Protein AF-A0A7C5U2A9-F1 (afdb_monomer)

Organism: NCBI:txid2424

Mean predicted aligned error: 6.02 Å

pLDDT: mean 91.6, std 6.7, range [56.06, 98.44]

Structure (mmCIF, N/CA/C/O backbone):
data_AF-A0A7C5U2A9-F1
#
_entry.id   AF-A0A7C5U2A9-F1
#
loop_
_atom_site.group_PDB
_atom_site.id
_atom_site.type_symbol
_atom_site.label_atom_id
_atom_site.label_alt_id
_atom_site.label_comp_id
_atom_site.label_asym_id
_atom_site.label_entity_id
_atom_site.label_seq_id
_atom_site.pdbx_PDB_ins_code
_atom_site.Cartn_x
_atom_site.Cartn_y
_atom_site.Cartn_z
_atom_site.occupancy
_atom_site.B_iso_or_equiv
_atom_site.auth_seq_id
_atom_site.auth_comp_id
_atom_site.auth_asym_id
_atom_site.auth_atom_id
_atom_site.pdbx_PDB_model_num
ATOM 1 N N . MET A 1 1 ? 45.338 -10.479 -41.109 1.00 56.06 1 MET A N 1
ATOM 2 C CA . MET A 1 1 ? 44.004 -11.127 -41.225 1.00 56.06 1 MET A CA 1
ATOM 3 C C . MET A 1 1 ? 43.376 -11.530 -39.887 1.00 56.06 1 MET A C 1
ATOM 5 O O . MET A 1 1 ? 42.226 -11.166 -39.678 1.00 56.06 1 MET A O 1
ATOM 9 N N . LYS A 1 2 ? 44.069 -12.235 -38.972 1.00 58.16 2 LYS A N 1
ATOM 10 C CA . LYS A 1 2 ? 43.491 -12.637 -37.663 1.00 58.16 2 LYS A CA 1
ATOM 11 C C . LYS A 1 2 ? 43.066 -11.448 -36.777 1.00 58.16 2 LYS A C 1
ATOM 13 O O . LYS A 1 2 ? 41.989 -11.489 -36.198 1.00 58.16 2 LYS A O 1
ATOM 18 N N . SER A 1 3 ? 43.850 -10.366 -36.749 1.00 71.69 3 SER A N 1
ATOM 19 C CA . SER A 1 3 ? 43.531 -9.144 -35.986 1.00 71.69 3 SER A CA 1
ATOM 20 C C . SER A 1 3 ? 42.322 -8.374 -36.527 1.00 71.69 3 SER A C 1
ATOM 22 O O . SER A 1 3 ? 41.577 -7.790 -35.749 1.00 71.69 3 SER A O 1
ATOM 24 N N . LEU A 1 4 ? 42.100 -8.396 -37.846 1.00 73.44 4 LEU A N 1
ATOM 25 C CA . LEU A 1 4 ? 40.962 -7.724 -38.477 1.00 73.44 4 LEU A CA 1
ATOM 26 C C . LEU A 1 4 ? 39.655 -8.471 -38.178 1.00 73.44 4 LEU A C 1
ATOM 28 O O . LEU A 1 4 ? 38.697 -7.854 -37.735 1.00 73.44 4 LEU A O 1
ATOM 32 N N . LYS A 1 5 ? 39.655 -9.808 -38.321 1.00 76.88 5 LYS A N 1
ATOM 33 C CA . LYS A 1 5 ? 38.504 -10.661 -37.975 1.00 76.88 5 LYS A CA 1
ATOM 34 C C . LYS A 1 5 ? 38.119 -10.534 -36.499 1.00 76.88 5 LYS A C 1
ATOM 36 O O . LYS A 1 5 ? 36.940 -10.422 -36.191 1.00 76.88 5 LYS A O 1
ATOM 41 N N . LEU A 1 6 ? 39.108 -10.496 -35.600 1.00 81.12 6 LEU A N 1
ATOM 42 C CA . LEU A 1 6 ? 38.869 -10.301 -34.169 1.00 81.12 6 LEU A CA 1
ATOM 43 C C . LEU A 1 6 ? 38.250 -8.926 -33.878 1.00 81.12 6 LEU A C 1
ATOM 45 O O . LEU A 1 6 ? 37.281 -8.846 -33.133 1.00 81.12 6 LEU A O 1
ATOM 49 N N . ARG A 1 7 ? 38.752 -7.854 -34.507 1.00 82.75 7 ARG A N 1
ATOM 50 C CA . ARG A 1 7 ? 38.175 -6.504 -34.377 1.00 82.75 7 ARG A CA 1
ATOM 51 C C . ARG A 1 7 ? 36.734 -6.449 -34.880 1.00 82.75 7 ARG A C 1
ATOM 53 O O . ARG A 1 7 ? 35.888 -5.897 -34.190 1.00 82.75 7 ARG A O 1
ATOM 60 N N . THR A 1 8 ? 36.435 -7.059 -36.028 1.00 83.25 8 THR A N 1
ATOM 61 C CA . THR A 1 8 ? 35.063 -7.122 -36.555 1.00 83.25 8 THR A CA 1
ATOM 62 C C . THR A 1 8 ? 34.126 -7.860 -35.601 1.00 83.25 8 THR A C 1
ATOM 64 O O . THR A 1 8 ? 33.057 -7.341 -35.311 1.00 83.25 8 THR A O 1
ATOM 67 N N . ILE A 1 9 ? 34.539 -9.008 -35.047 1.00 86.62 9 ILE A N 1
ATOM 68 C CA . ILE A 1 9 ? 33.742 -9.750 -34.054 1.00 86.62 9 ILE A CA 1
ATOM 69 C C . ILE A 1 9 ? 33.471 -8.887 -32.816 1.00 86.62 9 ILE A C 1
ATOM 71 O O . ILE A 1 9 ? 32.332 -8.818 -32.366 1.00 86.62 9 ILE A O 1
ATOM 75 N N . VAL A 1 10 ? 34.489 -8.192 -32.295 1.00 86.50 10 VAL A N 1
ATOM 76 C CA . VAL A 1 10 ? 34.338 -7.297 -31.136 1.00 86.50 10 VAL A CA 1
ATOM 77 C C . VAL A 1 10 ? 33.362 -6.157 -31.435 1.00 86.50 10 VAL A C 1
ATOM 79 O O . VAL A 1 10 ? 32.498 -5.875 -30.609 1.00 86.50 10 VAL A O 1
ATOM 82 N N . TYR A 1 11 ? 33.440 -5.534 -32.615 1.00 88.44 11 TYR A N 1
ATOM 83 C CA . TYR A 1 11 ? 32.502 -4.476 -33.001 1.00 88.44 11 TYR A CA 1
ATOM 84 C C . TYR A 1 11 ? 31.075 -4.993 -33.166 1.00 88.44 11 TYR A C 1
ATOM 86 O O . TYR A 1 11 ? 30.147 -4.366 -32.666 1.00 88.44 11 TYR A O 1
ATOM 94 N N . THR A 1 12 ? 30.883 -6.147 -33.808 1.00 87.44 12 THR A N 1
ATOM 95 C CA . THR A 1 12 ? 29.558 -6.764 -33.925 1.00 87.44 12 THR A CA 1
ATOM 96 C C . THR A 1 12 ? 28.983 -7.087 -32.547 1.00 87.44 12 THR A C 1
ATOM 98 O O . THR A 1 12 ? 27.824 -6.775 -32.292 1.00 87.44 12 THR A O 1
ATOM 101 N N . LEU A 1 13 ? 29.789 -7.632 -31.630 1.00 89.12 13 LEU A N 1
ATOM 102 C CA . LEU A 1 13 ? 29.353 -7.930 -30.265 1.00 89.12 13 LEU A CA 1
ATOM 103 C C . LEU A 1 13 ? 28.961 -6.655 -29.503 1.00 89.12 13 LEU A C 1
ATOM 105 O O . LEU A 1 13 ? 27.918 -6.619 -28.856 1.00 89.12 13 LEU A O 1
ATOM 109 N N . ALA A 1 14 ? 29.765 -5.594 -29.621 1.00 87.12 14 ALA A N 1
ATOM 110 C CA . ALA A 1 14 ? 29.479 -4.304 -29.002 1.00 87.12 14 ALA A CA 1
ATOM 111 C C . ALA A 1 14 ? 28.171 -3.696 -29.534 1.00 87.12 14 ALA A C 1
ATOM 113 O O . ALA A 1 14 ? 27.355 -3.221 -28.749 1.00 87.12 14 ALA A O 1
ATOM 114 N N . ILE A 1 15 ? 27.931 -3.769 -30.847 1.00 89.94 15 ILE A N 1
ATOM 115 C CA . ILE A 1 15 ? 26.681 -3.302 -31.461 1.00 89.94 15 ILE A CA 1
ATOM 116 C C . ILE A 1 15 ? 25.489 -4.112 -30.942 1.00 89.94 15 ILE A C 1
ATOM 118 O O . ILE A 1 15 ? 24.487 -3.521 -30.551 1.00 89.94 15 ILE A O 1
ATOM 122 N N . VAL A 1 16 ? 25.595 -5.443 -30.878 1.00 90.50 16 VAL A N 1
ATOM 123 C CA . VAL A 1 16 ? 24.521 -6.305 -30.354 1.00 90.50 16 VAL A CA 1
ATOM 124 C C . VAL A 1 16 ? 24.200 -5.965 -28.899 1.00 90.50 16 VAL A C 1
ATOM 126 O O . VAL A 1 16 ? 23.025 -5.858 -28.547 1.00 90.50 16 VAL A O 1
ATOM 129 N N . VAL A 1 17 ? 25.215 -5.736 -28.062 1.00 89.62 17 VAL A N 1
ATOM 130 C CA . VAL A 1 17 ? 25.023 -5.331 -26.660 1.00 89.62 17 VAL A CA 1
ATOM 131 C C . VAL A 1 17 ? 24.307 -3.983 -26.583 1.00 89.62 17 VAL A C 1
ATOM 133 O O . VAL A 1 17 ? 23.318 -3.865 -25.867 1.00 89.62 17 VAL A O 1
ATOM 136 N N . VAL A 1 18 ? 24.744 -2.982 -27.354 1.00 90.31 18 VAL A N 1
ATOM 137 C CA . VAL A 1 18 ? 24.119 -1.649 -27.362 1.00 90.31 18 VAL A CA 1
ATOM 138 C C . VAL A 1 18 ? 22.666 -1.713 -27.838 1.00 90.31 18 VAL A C 1
ATOM 140 O O . VAL A 1 18 ? 21.789 -1.171 -27.171 1.00 90.31 18 VAL A O 1
ATOM 143 N N . VAL A 1 19 ? 22.386 -2.415 -28.941 1.00 88.06 19 VAL A N 1
ATOM 144 C CA . VAL A 1 19 ? 21.017 -2.587 -29.457 1.00 88.06 19 VAL A CA 1
ATOM 145 C C . VAL A 1 19 ? 20.134 -3.301 -28.432 1.00 88.06 19 VAL A C 1
ATOM 147 O O . VAL A 1 19 ? 18.998 -2.887 -28.216 1.00 88.06 19 VAL A O 1
ATOM 150 N N . SER A 1 20 ? 20.663 -4.318 -27.747 1.00 86.12 20 SER A N 1
ATOM 151 C CA . SER A 1 20 ? 19.931 -5.041 -26.700 1.00 86.12 20 SER A CA 1
ATOM 152 C C . SER A 1 20 ? 19.607 -4.142 -25.504 1.00 86.12 20 SER A C 1
ATOM 154 O O . SER A 1 20 ? 18.475 -4.144 -25.029 1.00 86.12 20 SER A O 1
ATOM 156 N N . LEU A 1 21 ? 20.561 -3.326 -25.043 1.00 86.38 21 LEU A N 1
ATOM 157 C CA . LEU A 1 21 ? 20.344 -2.380 -23.942 1.00 86.38 21 LEU A CA 1
ATOM 158 C C . LEU A 1 21 ? 19.300 -1.316 -24.297 1.00 86.38 21 LEU A C 1
ATOM 160 O O . LEU A 1 21 ? 18.440 -1.004 -23.475 1.00 86.38 21 LEU A O 1
ATOM 164 N N . ILE A 1 22 ? 19.346 -0.794 -25.525 1.00 86.88 22 ILE A N 1
ATOM 165 C CA . ILE A 1 22 ? 18.347 0.151 -26.035 1.00 86.88 22 ILE A CA 1
ATOM 166 C C . ILE A 1 22 ? 16.966 -0.516 -26.089 1.00 86.88 22 ILE A C 1
ATOM 168 O O . ILE A 1 22 ? 15.989 0.061 -25.618 1.00 86.88 22 ILE A O 1
ATOM 172 N N . GLY A 1 23 ? 16.883 -1.746 -26.603 1.00 81.62 23 GLY A N 1
ATOM 173 C CA . GLY A 1 23 ? 15.636 -2.512 -26.654 1.00 81.62 23 GLY A CA 1
ATOM 174 C C . GLY A 1 23 ? 15.027 -2.748 -25.269 1.00 81.62 23 GLY A C 1
ATOM 175 O O . GLY A 1 23 ? 13.845 -2.482 -25.068 1.00 81.62 23 GLY A O 1
ATOM 176 N N . ILE A 1 24 ? 15.841 -3.167 -24.294 1.00 83.38 24 ILE A N 1
ATOM 177 C CA . ILE A 1 24 ? 15.417 -3.343 -22.894 1.00 83.38 24 ILE A CA 1
ATOM 178 C C . ILE A 1 24 ? 14.920 -2.016 -22.307 1.00 83.38 24 ILE A C 1
ATOM 180 O O . ILE A 1 24 ? 13.904 -1.988 -21.614 1.00 83.38 24 ILE A O 1
ATOM 184 N N . PHE A 1 25 ? 15.611 -0.910 -22.590 1.00 81.75 25 PHE A N 1
ATOM 185 C CA . PHE A 1 25 ? 15.205 0.412 -22.121 1.00 81.75 25 PHE A CA 1
ATOM 186 C C . PHE A 1 25 ? 13.827 0.817 -22.661 1.00 81.75 25 PHE A C 1
ATOM 188 O O . PHE A 1 25 ? 12.962 1.204 -21.875 1.00 81.75 25 PHE A O 1
ATOM 195 N N . PHE A 1 26 ? 13.597 0.686 -23.972 1.00 79.38 26 PHE A N 1
ATOM 196 C CA . PHE A 1 26 ? 12.298 0.999 -24.575 1.00 79.38 26 PHE A CA 1
ATOM 197 C C . PHE A 1 26 ? 11.186 0.095 -24.048 1.00 79.38 26 PHE A C 1
ATOM 199 O O . PHE A 1 26 ? 10.129 0.599 -23.682 1.00 79.38 26 PHE A O 1
ATOM 206 N N . PHE A 1 27 ? 11.440 -1.211 -23.930 1.00 79.12 27 PHE A N 1
ATOM 207 C CA . PHE A 1 27 ? 10.470 -2.150 -23.372 1.00 79.12 27 PHE A CA 1
ATOM 208 C C . PHE A 1 27 ? 10.065 -1.772 -21.943 1.00 79.12 27 PHE A C 1
ATOM 210 O O . PHE A 1 27 ? 8.880 -1.709 -21.634 1.00 79.12 27 PHE A O 1
ATOM 217 N N . ASN A 1 28 ? 11.034 -1.445 -21.084 1.00 77.25 28 ASN A N 1
ATOM 218 C CA . ASN A 1 28 ? 10.748 -1.011 -19.719 1.00 77.25 28 ASN A CA 1
ATOM 219 C C . ASN A 1 28 ? 9.944 0.296 -19.680 1.00 77.25 28 ASN A C 1
ATOM 221 O O . ASN A 1 28 ? 9.119 0.475 -18.786 1.00 77.25 28 ASN A O 1
ATOM 225 N N . ASN A 1 29 ? 10.181 1.219 -20.614 1.00 77.56 29 ASN A N 1
ATOM 226 C CA . ASN A 1 29 ? 9.446 2.480 -20.670 1.00 77.56 29 ASN A CA 1
ATOM 227 C C . ASN A 1 29 ? 7.989 2.277 -21.118 1.00 77.56 29 ASN A C 1
ATOM 229 O O . ASN A 1 29 ? 7.081 2.785 -20.468 1.00 77.56 29 ASN A O 1
ATOM 233 N N . GLU A 1 30 ? 7.769 1.482 -22.169 1.00 81.94 30 GLU A N 1
ATOM 234 C CA . GLU A 1 30 ? 6.428 1.090 -22.629 1.00 81.94 30 GLU A CA 1
ATOM 235 C C . GLU A 1 30 ? 5.664 0.325 -21.542 1.00 81.94 30 GLU A C 1
ATOM 237 O O . GLU A 1 30 ? 4.496 0.605 -21.278 1.00 81.94 30 GLU A O 1
ATOM 242 N N . LEU A 1 31 ? 6.341 -0.593 -20.844 1.00 81.12 31 LEU A N 1
ATOM 243 C CA . LEU A 1 31 ? 5.746 -1.350 -19.748 1.00 81.12 31 LEU A CA 1
ATOM 244 C C . LEU A 1 31 ? 5.343 -0.435 -18.584 1.00 81.12 31 LEU A C 1
ATOM 246 O O . LEU A 1 31 ? 4.228 -0.556 -18.087 1.00 81.12 31 LEU A O 1
ATOM 250 N N . ASN A 1 32 ? 6.189 0.525 -18.189 1.00 80.69 32 ASN A N 1
ATOM 251 C CA . ASN A 1 32 ? 5.798 1.525 -17.190 1.00 80.69 32 ASN A CA 1
ATOM 252 C C . ASN A 1 32 ? 4.570 2.321 -17.651 1.00 80.69 32 ASN A C 1
ATOM 254 O O . ASN A 1 32 ? 3.621 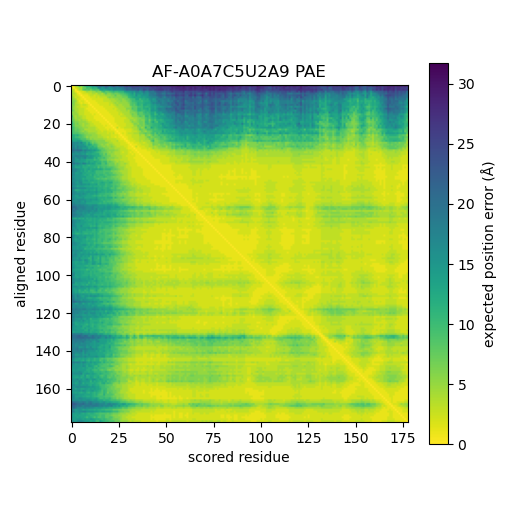2.440 -16.885 1.00 80.69 32 ASN A O 1
ATOM 258 N N . GLY A 1 33 ? 4.550 2.802 -18.898 1.00 82.62 33 GLY A N 1
ATOM 259 C CA . GLY A 1 33 ? 3.409 3.542 -19.444 1.00 82.62 33 GLY A CA 1
ATOM 260 C C . GLY A 1 33 ? 2.106 2.735 -19.431 1.00 82.62 33 GLY A C 1
ATOM 261 O O . GLY A 1 33 ? 1.065 3.249 -19.024 1.00 82.62 33 GLY A O 1
ATOM 262 N N . ALA A 1 34 ? 2.157 1.453 -19.799 1.00 84.94 34 ALA A N 1
ATOM 263 C CA . ALA A 1 34 ? 0.997 0.565 -19.744 1.00 84.94 34 ALA A CA 1
ATOM 264 C C . ALA A 1 34 ? 0.485 0.366 -18.306 1.00 84.94 34 ALA A C 1
ATOM 266 O O . ALA A 1 34 ? -0.720 0.456 -18.060 1.00 84.94 34 ALA A O 1
ATOM 267 N N . PHE A 1 35 ? 1.389 0.151 -17.345 1.00 87.00 35 PHE A N 1
ATOM 268 C CA . PHE A 1 35 ? 1.026 0.029 -15.930 1.00 87.00 35 PHE A CA 1
ATOM 269 C C . PHE A 1 35 ? 0.462 1.333 -15.355 1.00 87.00 35 PHE A C 1
ATOM 271 O O . PHE A 1 35 ? -0.481 1.276 -14.573 1.00 87.00 35 PHE A O 1
ATOM 278 N N . GLU A 1 36 ? 0.968 2.502 -15.762 1.00 89.19 36 GLU A N 1
ATOM 279 C CA . GLU A 1 36 ? 0.422 3.793 -15.322 1.00 89.19 36 GLU A CA 1
ATOM 280 C C . GLU A 1 36 ? -1.043 3.969 -15.743 1.00 89.19 36 GLU A C 1
ATOM 282 O O . GLU A 1 36 ? -1.851 4.473 -14.961 1.00 89.19 36 GLU A O 1
ATOM 287 N N . VAL A 1 37 ? -1.420 3.518 -16.945 1.00 89.19 37 VAL A N 1
ATOM 288 C CA . VAL A 1 37 ? -2.821 3.547 -17.401 1.00 89.19 37 VAL A CA 1
ATOM 289 C C . VAL A 1 37 ? -3.697 2.649 -16.527 1.00 89.19 37 VAL A C 1
ATOM 291 O O . VAL A 1 37 ? -4.763 3.079 -16.086 1.00 89.19 37 VAL A O 1
ATOM 294 N N . VAL A 1 38 ? -3.242 1.427 -16.232 1.00 89.00 38 VAL A N 1
ATOM 295 C CA . VAL A 1 38 ? -3.965 0.499 -15.345 1.00 89.00 38 VAL A CA 1
ATOM 296 C C . VAL A 1 38 ? -4.095 1.092 -13.942 1.00 89.00 38 VAL A C 1
ATOM 298 O O . VAL A 1 38 ? -5.191 1.132 -13.390 1.00 89.00 38 VAL A O 1
ATOM 301 N N . ALA A 1 39 ? -3.014 1.642 -13.389 1.00 91.12 39 ALA A N 1
ATOM 302 C CA . ALA A 1 39 ? -3.024 2.294 -12.086 1.00 91.12 39 ALA A CA 1
ATOM 303 C C . ALA A 1 39 ? -4.022 3.456 -12.034 1.00 91.12 39 ALA A C 1
ATOM 305 O O . ALA A 1 39 ? -4.810 3.547 -11.094 1.00 91.12 39 ALA A O 1
ATOM 306 N N . GLN A 1 40 ? -4.057 4.310 -13.060 1.00 92.38 40 GLN A N 1
ATOM 307 C CA . GLN A 1 40 ? -5.037 5.395 -13.157 1.00 92.38 40 GLN A CA 1
ATOM 308 C C . GLN A 1 40 ? -6.482 4.881 -13.200 1.00 92.38 40 GLN A C 1
ATOM 310 O O . GLN A 1 40 ? -7.357 5.488 -12.581 1.00 92.38 40 GLN A O 1
ATOM 315 N N . GLN A 1 41 ? -6.738 3.764 -13.883 1.00 92.25 41 GLN A N 1
ATOM 316 C CA . GLN A 1 41 ? -8.060 3.128 -13.926 1.00 92.25 41 GLN A CA 1
ATOM 317 C C . GLN A 1 41 ? -8.449 2.464 -12.598 1.00 92.25 41 GLN A C 1
ATOM 319 O O . GLN A 1 41 ? -9.636 2.406 -12.278 1.00 92.25 41 GLN A O 1
ATOM 324 N N . SER A 1 42 ? -7.476 2.022 -11.799 1.00 93.69 42 SER A N 1
ATOM 325 C CA . SER A 1 42 ? -7.703 1.448 -10.467 1.00 93.69 42 SER A CA 1
ATOM 326 C C . SER A 1 42 ? -7.961 2.503 -9.386 1.00 93.69 42 SER A C 1
ATOM 328 O O . SER A 1 42 ? -8.576 2.201 -8.365 1.00 93.69 42 SER A O 1
ATOM 330 N N . VAL A 1 43 ? -7.547 3.759 -9.590 1.00 96.12 43 VAL A N 1
ATOM 331 C CA . VAL A 1 43 ? -7.715 4.837 -8.595 1.00 96.12 43 VAL A CA 1
ATOM 332 C C . VAL A 1 43 ? -9.168 5.020 -8.131 1.00 96.12 43 VAL A C 1
ATOM 334 O O . VAL A 1 43 ? -9.366 5.118 -6.921 1.00 96.12 43 VAL A O 1
ATOM 337 N N . PRO A 1 44 ? -10.199 5.068 -9.002 1.00 96.44 44 PRO A N 1
ATOM 338 C CA . PRO A 1 44 ? -11.592 5.146 -8.560 1.00 96.44 44 PRO A CA 1
ATOM 339 C C . PRO A 1 44 ? -12.017 3.974 -7.668 1.00 96.44 44 PRO A C 1
ATOM 341 O O . PRO A 1 44 ? -12.728 4.196 -6.694 1.00 96.44 44 PRO A O 1
ATOM 344 N N . ILE A 1 45 ? -11.543 2.757 -7.957 1.00 96.81 45 ILE A N 1
ATOM 345 C CA . ILE A 1 45 ? -11.831 1.554 -7.160 1.00 96.81 45 ILE A CA 1
ATOM 346 C C . ILE A 1 45 ? -11.207 1.694 -5.770 1.00 96.81 45 ILE A C 1
ATOM 348 O O . ILE A 1 45 ? -11.869 1.501 -4.756 1.00 96.81 45 ILE A O 1
ATOM 352 N N . ILE A 1 46 ? -9.940 2.099 -5.708 1.00 97.69 46 ILE A N 1
ATOM 353 C CA . ILE A 1 46 ? -9.216 2.255 -4.441 1.00 97.69 46 ILE A CA 1
ATOM 354 C C . ILE A 1 46 ? -9.797 3.416 -3.628 1.00 97.69 46 ILE A C 1
ATOM 356 O O . ILE A 1 46 ? -9.943 3.306 -2.415 1.00 97.69 46 ILE A O 1
ATOM 360 N N . LYS A 1 47 ? -10.203 4.511 -4.281 1.00 97.19 47 LYS A N 1
ATOM 361 C CA . LYS A 1 47 ? -10.932 5.610 -3.630 1.00 97.19 47 LYS A CA 1
ATOM 362 C C . LYS A 1 47 ? -12.272 5.152 -3.063 1.00 97.19 47 LYS A C 1
ATOM 364 O O . LYS A 1 47 ? -12.610 5.556 -1.956 1.00 97.19 47 LYS A O 1
ATOM 369 N N . ASP A 1 48 ? -13.019 4.316 -3.780 1.00 97.31 48 ASP A N 1
ATOM 370 C CA . ASP A 1 48 ? -14.264 3.738 -3.269 1.00 97.31 48 ASP A CA 1
ATOM 371 C C . ASP A 1 48 ? -14.012 2.873 -2.026 1.00 97.31 48 ASP A C 1
ATOM 373 O O . ASP A 1 48 ? -14.668 3.061 -1.003 1.00 97.31 48 ASP A O 1
ATOM 377 N N . ILE A 1 49 ? -12.997 2.003 -2.055 1.00 98.06 49 ILE A N 1
ATOM 378 C CA . ILE A 1 49 ? -12.605 1.215 -0.877 1.00 98.06 49 ILE A CA 1
ATOM 379 C C . ILE A 1 49 ? -12.238 2.144 0.286 1.00 98.06 49 ILE A C 1
ATOM 381 O O . ILE A 1 49 ? -12.766 1.974 1.381 1.00 98.06 49 ILE A O 1
ATOM 385 N N . ALA A 1 50 ? -11.395 3.153 0.046 1.00 97.62 50 ALA A N 1
ATOM 386 C CA . ALA A 1 50 ? -10.969 4.119 1.057 1.00 97.62 50 ALA A CA 1
ATOM 387 C C . ALA A 1 50 ? -12.145 4.893 1.677 1.00 97.62 50 ALA A C 1
ATOM 389 O O . ALA A 1 50 ? -12.153 5.147 2.880 1.00 97.62 50 ALA A O 1
ATOM 390 N N . ASN A 1 51 ? -13.148 5.249 0.872 1.00 96.44 51 ASN A N 1
ATOM 391 C CA . ASN A 1 51 ? -14.338 5.966 1.326 1.00 96.44 51 ASN A CA 1
ATOM 392 C C . ASN A 1 51 ? -15.295 5.092 2.144 1.00 96.44 51 ASN A C 1
ATOM 394 O O . ASN A 1 51 ? -16.001 5.620 3.000 1.00 96.44 51 ASN A O 1
ATOM 398 N N . ASN A 1 52 ? -15.310 3.783 1.887 1.00 96.88 52 ASN A N 1
ATOM 399 C CA . ASN A 1 52 ? -16.148 2.811 2.590 1.00 96.88 52 ASN A CA 1
ATOM 400 C C . ASN A 1 52 ? -15.507 2.267 3.879 1.00 96.88 52 ASN A C 1
ATOM 402 O O . ASN A 1 52 ? -16.128 1.466 4.577 1.00 96.88 52 ASN A O 1
ATOM 406 N N . ILE A 1 53 ? -14.283 2.684 4.212 1.00 97.56 53 ILE A N 1
ATOM 407 C CA . ILE A 1 53 ? -13.668 2.371 5.504 1.00 97.56 53 ILE A CA 1
ATOM 408 C C . ILE A 1 53 ? -14.365 3.173 6.607 1.00 97.56 53 ILE A C 1
ATOM 410 O O . ILE A 1 53 ? -14.511 4.393 6.511 1.00 97.56 53 ILE A O 1
ATOM 414 N N . ASP A 1 54 ? -14.734 2.489 7.691 1.00 96.50 54 ASP A N 1
ATOM 415 C CA . ASP A 1 54 ? -15.211 3.127 8.916 1.00 96.50 54 ASP A CA 1
ATOM 416 C C . ASP A 1 54 ? -14.083 3.962 9.546 1.00 96.50 54 ASP A C 1
ATOM 418 O O . ASP A 1 54 ? -13.108 3.442 10.099 1.00 96.50 54 ASP A O 1
ATOM 422 N N . LYS A 1 55 ? -14.207 5.285 9.415 1.00 95.69 55 LYS A N 1
ATOM 423 C CA . LYS A 1 55 ? -13.184 6.257 9.821 1.00 95.69 55 LYS A CA 1
ATOM 424 C C . LYS A 1 55 ? -13.060 6.369 11.334 1.00 95.69 55 LYS A C 1
ATOM 426 O O . LYS A 1 55 ? -11.965 6.651 11.817 1.00 95.69 55 LYS A O 1
ATOM 431 N N . GLU A 1 56 ? -14.146 6.142 12.070 1.00 95.75 56 GLU A N 1
ATOM 432 C CA . GLU A 1 56 ? -14.134 6.173 13.531 1.00 95.75 56 GLU A CA 1
ATOM 433 C C . GLU A 1 56 ? -13.347 4.974 14.060 1.00 95.75 56 GLU A C 1
ATOM 435 O O . GLU A 1 56 ? -12.366 5.158 14.786 1.00 95.75 56 GLU A O 1
ATOM 440 N N . LYS A 1 57 ? -13.679 3.763 13.591 1.00 95.44 57 LYS A N 1
ATOM 441 C CA . LYS A 1 57 ? -12.931 2.539 13.927 1.00 95.44 57 LYS A CA 1
ATOM 442 C C . LYS A 1 57 ? -11.470 2.644 13.518 1.00 95.44 57 LYS A C 1
ATOM 444 O O . LYS A 1 57 ? -10.575 2.346 14.308 1.00 95.44 57 LYS A O 1
ATOM 449 N N . LEU A 1 58 ? -11.201 3.117 12.300 1.00 97.38 58 LEU A N 1
ATOM 450 C CA . LEU A 1 58 ? -9.830 3.313 11.842 1.00 97.38 58 LEU A CA 1
ATOM 451 C C . LEU A 1 58 ? -9.080 4.295 12.753 1.00 97.38 58 LEU A C 1
ATOM 453 O O . LEU A 1 58 ? -7.965 4.003 13.175 1.00 97.38 58 LEU A O 1
ATOM 457 N N . SER A 1 59 ? -9.680 5.435 13.098 1.00 96.50 59 SER A N 1
ATOM 458 C CA . SER A 1 59 ? -9.076 6.414 14.008 1.00 96.50 59 SER A CA 1
ATOM 459 C C . SER A 1 59 ? -8.771 5.806 15.384 1.00 96.50 59 SER A C 1
ATOM 461 O O . SER A 1 59 ? -7.670 5.996 15.909 1.00 96.50 59 SER A O 1
ATOM 463 N N . ASN A 1 60 ? -9.689 5.014 15.946 1.00 95.69 60 ASN A N 1
ATOM 464 C CA . ASN A 1 60 ? -9.483 4.310 17.215 1.00 95.69 60 ASN A CA 1
ATOM 465 C C . ASN A 1 60 ? -8.283 3.357 17.142 1.00 95.69 60 ASN A C 1
ATOM 467 O O . ASN A 1 60 ? -7.395 3.404 17.999 1.00 95.69 60 ASN A O 1
ATOM 471 N N . LEU A 1 61 ? -8.194 2.555 16.078 1.00 96.50 61 LEU A N 1
ATOM 472 C CA . LEU A 1 61 ? -7.069 1.649 15.852 1.00 96.50 61 LEU A CA 1
ATOM 473 C C . LEU A 1 61 ? -5.742 2.389 15.677 1.00 96.50 61 LEU A C 1
ATOM 475 O O . LEU A 1 61 ? -4.734 1.978 16.252 1.00 96.50 61 LEU A O 1
ATOM 479 N N . LEU A 1 62 ? -5.717 3.485 14.914 1.00 95.06 62 LEU A N 1
ATOM 480 C CA . LEU A 1 62 ? -4.507 4.286 14.690 1.00 95.06 62 LEU A CA 1
ATOM 481 C C . LEU A 1 62 ? -3.978 4.911 15.989 1.00 95.06 62 LEU A C 1
ATOM 483 O O . LEU A 1 62 ? -2.766 5.098 16.127 1.00 95.06 62 LEU A O 1
ATOM 487 N N . ASN A 1 63 ? -4.861 5.210 16.942 1.00 94.06 63 ASN A N 1
ATOM 488 C CA . ASN A 1 63 ? -4.511 5.780 18.244 1.00 94.06 63 ASN A CA 1
ATOM 489 C C . ASN A 1 63 ? -4.251 4.720 19.329 1.00 94.06 63 ASN A C 1
ATOM 491 O O . ASN A 1 63 ? -3.739 5.048 20.401 1.00 94.06 63 ASN A O 1
ATOM 495 N N . ASN A 1 64 ? -4.545 3.446 19.062 1.00 93.81 64 ASN A N 1
ATOM 496 C CA . ASN A 1 64 ? -4.301 2.356 19.996 1.00 93.81 64 ASN A CA 1
ATOM 497 C C . ASN A 1 64 ? -2.816 1.952 20.010 1.00 93.81 64 ASN A C 1
ATOM 499 O O . ASN A 1 64 ? -2.337 1.200 19.161 1.00 93.81 64 ASN A O 1
ATOM 503 N N . SER A 1 65 ? -2.086 2.405 21.030 1.00 89.88 65 SER A N 1
ATOM 504 C CA . SER A 1 65 ? -0.660 2.099 21.216 1.00 89.88 65 SER A CA 1
ATOM 505 C C . SER A 1 65 ? -0.353 0.624 21.488 1.00 89.88 65 SER A C 1
ATOM 507 O O . SER A 1 65 ? 0.793 0.210 21.341 1.00 89.88 65 SER A O 1
ATOM 509 N N . ARG A 1 66 ? -1.355 -0.175 21.878 1.00 92.75 66 ARG A N 1
ATOM 510 C CA . ARG A 1 66 ? -1.212 -1.611 22.161 1.00 92.75 66 ARG A CA 1
ATOM 511 C C . ARG A 1 66 ? -1.615 -2.495 20.987 1.00 92.75 66 ARG A C 1
ATOM 513 O O . ARG A 1 66 ? -1.541 -3.714 21.129 1.00 92.75 66 ARG A O 1
ATOM 520 N N . LEU A 1 67 ? -2.016 -1.910 19.853 1.00 93.62 67 LEU A N 1
ATOM 521 C CA . LEU A 1 67 ? -2.559 -2.673 18.731 1.00 93.62 67 LEU A CA 1
ATOM 522 C C . LEU A 1 67 ? -1.594 -3.755 18.239 1.00 93.62 67 LEU A C 1
ATOM 524 O O . LEU A 1 67 ? -2.000 -4.898 18.074 1.00 93.62 67 LEU A O 1
ATOM 528 N N . SER A 1 68 ? -0.307 -3.434 18.097 1.00 92.19 68 SER A N 1
ATOM 529 C CA . SER A 1 68 ? 0.718 -4.405 17.682 1.00 92.19 68 SER A CA 1
ATOM 530 C C . SER A 1 68 ? 0.799 -5.634 18.594 1.00 92.19 68 SER A C 1
ATOM 532 O O . SER A 1 68 ? 1.173 -6.708 18.147 1.00 92.19 68 SER A O 1
ATOM 534 N N . SER A 1 69 ? 0.419 -5.507 19.868 1.00 93.94 69 SER A N 1
ATOM 535 C CA . SER A 1 69 ? 0.452 -6.602 20.845 1.00 93.94 69 SER A CA 1
ATOM 536 C C . SER A 1 69 ? -0.882 -7.338 21.000 1.00 93.94 69 SER A C 1
ATOM 538 O O . SER A 1 69 ? -0.908 -8.404 21.608 1.00 93.94 69 SER A O 1
ATOM 540 N N . ASN A 1 70 ? -1.998 -6.782 20.514 1.00 95.44 70 ASN A N 1
ATOM 541 C CA . ASN A 1 70 ? -3.331 -7.358 20.727 1.00 95.44 70 ASN A CA 1
ATOM 542 C C . ASN A 1 70 ? -4.225 -7.417 19.480 1.00 95.44 70 ASN A C 1
ATOM 544 O O . ASN A 1 70 ? -5.414 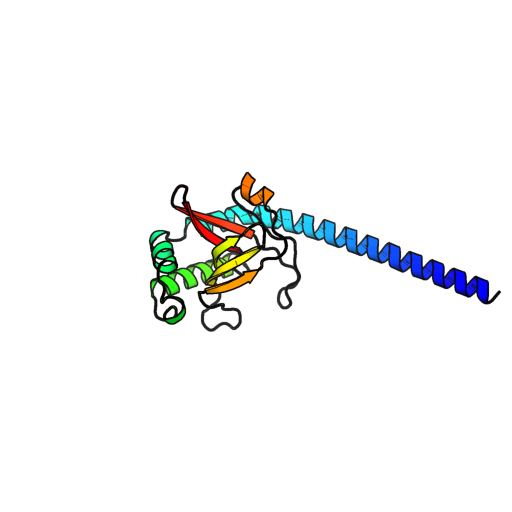-7.703 19.606 1.00 95.44 70 ASN A O 1
ATOM 548 N N . TYR A 1 71 ? -3.683 -7.190 18.283 1.00 95.69 71 TYR A N 1
ATOM 549 C CA . TYR A 1 71 ? -4.462 -7.155 17.042 1.00 95.69 71 TYR A CA 1
ATOM 550 C C . TYR A 1 71 ? -5.272 -8.439 16.797 1.00 95.69 71 TYR A C 1
ATOM 552 O O . TYR A 1 71 ? -6.410 -8.359 16.345 1.00 95.69 71 TYR A O 1
ATOM 560 N N . LYS A 1 72 ? -4.750 -9.614 17.184 1.00 96.25 72 LYS A N 1
ATOM 561 C CA . LYS A 1 72 ? -5.442 -10.911 17.025 1.00 96.25 72 LYS A CA 1
ATOM 562 C C . LYS A 1 72 ? -6.732 -11.041 17.840 1.00 96.25 72 LYS A C 1
ATOM 564 O O . LYS A 1 72 ? -7.583 -11.854 17.499 1.00 96.25 72 LYS A O 1
ATOM 569 N N . SER A 1 73 ? -6.874 -10.279 18.923 1.00 96.00 73 SER A N 1
ATOM 570 C CA . SER A 1 73 ? -8.069 -10.273 19.777 1.00 96.00 73 SER A CA 1
ATOM 571 C C . SER A 1 73 ? -8.852 -8.962 19.702 1.00 96.00 73 SER A C 1
ATOM 573 O O . SER A 1 73 ? -9.866 -8.811 20.383 1.00 96.00 73 SER A O 1
ATOM 575 N N . ASN A 1 74 ? -8.408 -8.011 18.878 1.00 97.31 74 ASN A N 1
ATOM 576 C CA . ASN A 1 74 ? -9.064 -6.725 18.702 1.00 97.31 74 ASN A CA 1
ATOM 577 C C . ASN A 1 74 ? -10.165 -6.832 17.635 1.00 97.31 74 ASN A C 1
ATOM 579 O O . ASN A 1 74 ? -9.876 -6.985 16.451 1.00 97.31 74 ASN A O 1
ATOM 583 N N . SER A 1 75 ? -11.431 -6.715 18.041 1.00 96.38 75 SER A N 1
ATOM 584 C CA . SER A 1 75 ? -12.580 -6.874 17.140 1.00 96.38 75 SER A CA 1
ATOM 585 C C . SER A 1 75 ? -12.611 -5.867 15.987 1.00 96.38 75 SER A C 1
ATOM 587 O O . SER A 1 75 ? -12.943 -6.251 14.870 1.00 96.38 75 SER A O 1
ATOM 589 N N . GLU A 1 76 ? -12.243 -4.605 16.229 1.00 96.75 76 GLU A N 1
ATOM 590 C CA . GLU A 1 76 ? -12.209 -3.568 15.185 1.00 96.75 76 GLU A CA 1
ATOM 591 C C . GLU A 1 76 ? -11.116 -3.864 14.152 1.00 96.75 76 GLU A C 1
ATOM 593 O O . GLU A 1 76 ? -11.325 -3.692 12.951 1.00 96.75 76 GLU A O 1
ATOM 598 N N . PHE A 1 77 ? -9.960 -4.358 14.609 1.00 97.69 77 PHE A N 1
ATOM 599 C CA . PHE A 1 77 ? -8.882 -4.783 13.721 1.00 97.69 77 PHE A CA 1
ATOM 600 C C . PHE A 1 77 ? -9.313 -5.963 12.854 1.00 97.69 77 PHE A C 1
ATOM 602 O O . PHE A 1 77 ? -9.132 -5.920 11.642 1.00 97.69 77 PHE A O 1
ATOM 609 N N . LEU A 1 78 ? -9.898 -6.999 13.462 1.00 97.56 78 LEU A N 1
ATOM 610 C CA . LEU A 1 78 ? -10.362 -8.188 1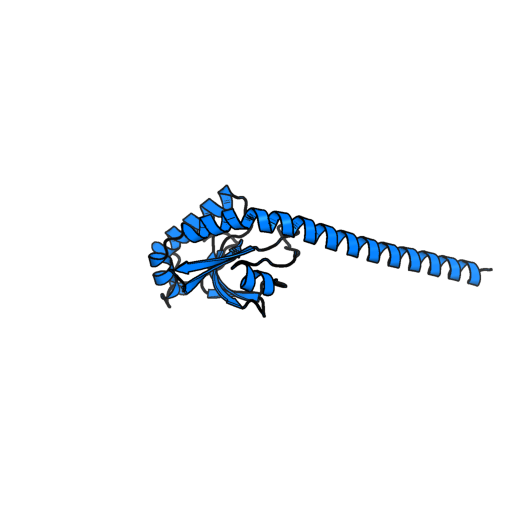2.745 1.00 97.56 78 LEU A CA 1
ATOM 611 C C . LEU A 1 78 ? -11.420 -7.838 11.691 1.00 97.56 78 LEU A C 1
ATOM 613 O O . LEU A 1 78 ? -11.405 -8.391 10.594 1.00 97.56 78 LEU A O 1
ATOM 617 N N . GLU A 1 79 ? -12.319 -6.905 12.002 1.00 97.31 79 GLU A N 1
ATOM 618 C CA . GLU A 1 79 ? -13.335 -6.431 11.063 1.00 97.31 79 GLU A CA 1
ATOM 619 C C . GLU A 1 79 ? -12.712 -5.702 9.864 1.00 97.31 79 GLU A C 1
ATOM 621 O O . GLU A 1 79 ? -13.047 -6.012 8.720 1.00 97.31 79 GLU A O 1
ATOM 626 N N . LEU A 1 80 ? -11.770 -4.782 10.104 1.00 97.75 80 LEU A N 1
ATOM 627 C CA . LEU A 1 80 ? -11.098 -4.051 9.027 1.00 97.75 80 LEU A CA 1
ATOM 628 C C . LEU A 1 80 ? -10.152 -4.937 8.209 1.00 97.75 80 LEU A C 1
ATOM 630 O O . LEU A 1 80 ? -10.153 -4.839 6.985 1.00 97.75 80 LEU A O 1
ATOM 634 N N . ASN A 1 81 ? -9.400 -5.838 8.847 1.00 97.88 81 ASN A N 1
ATOM 635 C CA . ASN A 1 81 ? -8.591 -6.848 8.161 1.00 97.88 81 ASN A CA 1
ATOM 636 C C . ASN A 1 81 ? -9.465 -7.701 7.233 1.00 97.88 81 ASN A C 1
ATOM 638 O O . ASN A 1 81 ? -9.147 -7.843 6.056 1.00 97.88 81 ASN A O 1
ATOM 642 N N . LYS A 1 82 ? -10.607 -8.197 7.727 1.00 97.44 82 LYS A N 1
ATOM 643 C CA . LYS A 1 82 ? -11.546 -8.974 6.914 1.00 97.44 82 LYS A CA 1
ATOM 644 C C . LYS A 1 82 ? -12.113 -8.157 5.755 1.00 97.44 82 LYS A C 1
ATOM 646 O O . LYS A 1 82 ? -12.144 -8.650 4.632 1.00 97.44 82 LYS A O 1
ATOM 651 N N . PHE A 1 83 ? -12.526 -6.915 6.006 1.00 97.94 83 PHE A N 1
ATOM 652 C CA . PHE A 1 83 ? -13.003 -6.019 4.954 1.00 97.94 83 PHE A CA 1
ATOM 653 C C . PHE A 1 83 ? -11.959 -5.854 3.842 1.00 97.94 83 PHE A C 1
ATOM 655 O O . PHE A 1 83 ? -12.289 -6.021 2.668 1.00 97.94 83 PHE A O 1
ATOM 662 N N . LEU A 1 84 ? -10.698 -5.583 4.192 1.00 98.06 84 LEU A N 1
ATOM 663 C CA . LEU A 1 84 ? -9.619 -5.484 3.208 1.00 98.06 84 LEU A CA 1
ATOM 664 C C . LEU A 1 84 ? -9.377 -6.822 2.502 1.00 98.06 84 LEU A C 1
ATOM 666 O O . LEU A 1 84 ? -9.255 -6.833 1.283 1.00 98.06 84 LEU A O 1
ATOM 670 N N . ASN A 1 85 ? -9.384 -7.946 3.222 1.00 97.81 85 ASN A N 1
ATOM 671 C CA . ASN A 1 85 ? -9.212 -9.275 2.634 1.00 97.81 85 ASN A CA 1
ATOM 672 C C . ASN A 1 85 ? -10.280 -9.594 1.581 1.00 97.81 85 ASN A C 1
ATOM 674 O O . ASN A 1 85 ? -9.966 -10.092 0.498 1.00 97.81 85 ASN A O 1
ATOM 678 N N . ASP A 1 86 ? -11.538 -9.264 1.873 1.00 97.88 86 ASP A N 1
ATOM 679 C CA . ASP A 1 86 ? -12.650 -9.457 0.947 1.00 97.88 86 ASP A CA 1
ATOM 680 C C . ASP A 1 86 ? -12.487 -8.564 -0.294 1.00 97.88 86 ASP A C 1
ATOM 682 O O . ASP A 1 86 ? -12.659 -9.029 -1.421 1.00 97.88 86 ASP A O 1
ATOM 686 N N . LYS A 1 87 ? -12.090 -7.295 -0.122 1.00 97.88 87 LYS A N 1
ATOM 687 C CA . LYS A 1 87 ? -11.838 -6.377 -1.248 1.00 97.88 87 LYS A CA 1
ATOM 688 C C . LYS A 1 87 ? -10.641 -6.803 -2.092 1.00 97.88 87 LYS A C 1
ATOM 690 O O . LYS A 1 87 ? -10.729 -6.759 -3.316 1.00 97.88 87 LYS A O 1
ATOM 695 N N . MET A 1 88 ? -9.572 -7.267 -1.454 1.00 95.81 88 MET A N 1
ATOM 696 C CA . MET A 1 88 ? -8.387 -7.807 -2.112 1.00 95.81 88 MET A CA 1
ATOM 697 C C . MET A 1 88 ? -8.764 -8.968 -3.040 1.00 95.81 88 MET A C 1
ATOM 699 O O . MET A 1 88 ? -8.391 -8.960 -4.208 1.00 95.81 88 MET A O 1
ATOM 703 N N . LYS A 1 89 ? -9.603 -9.900 -2.567 1.00 95.50 89 LYS A N 1
ATOM 704 C CA . LYS A 1 89 ? -10.110 -11.031 -3.364 1.00 95.50 89 LYS A CA 1
ATOM 705 C C . LYS A 1 89 ? -11.059 -10.610 -4.487 1.00 95.50 89 LYS A C 1
ATOM 707 O O . LYS A 1 89 ? -10.967 -11.145 -5.585 1.00 95.50 89 LYS A O 1
ATOM 712 N N . ILE A 1 90 ? -11.977 -9.676 -4.223 1.00 96.50 90 ILE A N 1
ATOM 713 C CA . ILE A 1 90 ? -12.974 -9.219 -5.209 1.00 96.50 90 ILE A CA 1
ATOM 714 C C . ILE A 1 90 ? -12.307 -8.536 -6.407 1.00 96.50 90 ILE A C 1
ATOM 716 O O . ILE A 1 90 ? -12.738 -8.736 -7.541 1.00 96.50 90 ILE A O 1
ATOM 720 N N . PHE A 1 91 ? -11.281 -7.724 -6.155 1.00 93.81 91 PHE A N 1
ATOM 721 C CA . PHE A 1 91 ? -10.603 -6.931 -7.183 1.00 93.81 91 PHE A CA 1
ATOM 722 C C . PHE A 1 91 ? -9.266 -7.533 -7.644 1.00 93.81 91 PHE A C 1
ATOM 724 O O . PHE A 1 91 ? -8.571 -6.909 -8.439 1.00 93.81 91 PHE A O 1
ATOM 731 N N . ASP A 1 92 ? -8.924 -8.733 -7.164 1.00 92.81 92 ASP A N 1
ATOM 732 C CA . ASP A 1 92 ? -7.669 -9.450 -7.435 1.00 92.81 92 ASP A CA 1
ATOM 733 C C . ASP A 1 92 ? -6.398 -8.610 -7.191 1.00 92.81 92 ASP A C 1
ATOM 735 O O . ASP A 1 92 ? -5.402 -8.701 -7.916 1.00 92.81 92 ASP A O 1
ATOM 739 N N . PHE A 1 93 ? -6.416 -7.783 -6.142 1.00 94.31 93 PHE A N 1
ATOM 740 C CA . PHE A 1 93 ? -5.204 -7.110 -5.680 1.00 94.31 93 PHE A CA 1
ATOM 741 C C . PHE A 1 93 ? -4.261 -8.138 -5.049 1.00 94.31 93 PHE A C 1
ATOM 743 O O . PHE A 1 93 ? -4.700 -9.004 -4.294 1.00 94.31 93 PHE A O 1
ATOM 750 N N . LYS A 1 94 ? -2.958 -8.042 -5.338 1.00 93.62 94 LYS A N 1
ATOM 751 C CA . LYS A 1 94 ? -1.954 -8.920 -4.705 1.00 93.62 94 LYS A CA 1
ATOM 752 C C . LYS A 1 94 ? -1.638 -8.478 -3.285 1.00 93.62 94 LYS A C 1
ATOM 754 O O . LYS A 1 94 ? -1.479 -9.317 -2.409 1.00 93.62 94 LYS A O 1
ATOM 759 N N . TYR A 1 95 ? -1.644 -7.169 -3.062 1.00 94.75 95 TYR A N 1
ATOM 760 C CA . TYR A 1 95 ? -1.523 -6.566 -1.747 1.00 94.75 95 TYR A CA 1
ATOM 761 C C . TYR A 1 95 ? -2.606 -5.503 -1.593 1.00 94.75 95 TYR A C 1
ATOM 763 O O . TYR A 1 95 ? -2.938 -4.803 -2.543 1.00 94.75 95 TYR A O 1
ATOM 771 N N . LEU A 1 96 ? -3.181 -5.390 -0.400 1.00 97.56 96 LEU A N 1
ATOM 772 C CA . LEU A 1 96 ? -4.074 -4.292 -0.048 1.00 97.56 96 LEU A CA 1
ATOM 773 C C . LEU A 1 96 ? -3.918 -4.015 1.439 1.00 97.56 96 LEU A C 1
ATOM 775 O 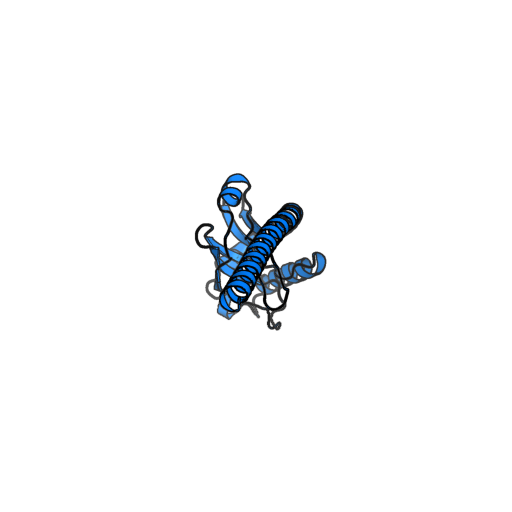O . LEU A 1 96 ? -4.231 -4.870 2.261 1.00 97.56 96 LEU A O 1
ATOM 779 N N . TYR A 1 97 ? -3.438 -2.832 1.797 1.00 97.88 97 TYR A N 1
ATOM 780 C CA . TYR A 1 97 ? -3.142 -2.509 3.186 1.00 97.88 97 TYR A CA 1
ATOM 781 C C . TYR A 1 97 ? -3.328 -1.025 3.484 1.00 97.88 97 TYR A C 1
ATOM 783 O O . TYR A 1 97 ? -3.273 -0.160 2.610 1.00 97.88 97 TYR A O 1
ATOM 791 N N . ILE A 1 98 ? -3.553 -0.728 4.760 1.00 98.44 98 ILE A N 1
ATOM 792 C CA . ILE A 1 98 ? -3.649 0.627 5.286 1.00 98.44 98 ILE A CA 1
ATOM 793 C C . ILE A 1 98 ? -2.350 0.951 6.011 1.00 98.44 98 ILE A C 1
ATOM 795 O O . ILE A 1 98 ? -1.970 0.273 6.971 1.00 98.44 98 ILE A O 1
ATOM 799 N N . SER A 1 99 ? -1.689 2.024 5.591 1.00 97.94 99 SER A N 1
ATOM 800 C CA . SER A 1 99 ? -0.548 2.597 6.294 1.00 97.94 99 SER A CA 1
ATOM 801 C C . SER A 1 99 ? -0.960 3.815 7.117 1.00 97.94 99 SER A C 1
ATOM 803 O O . SER A 1 99 ? -1.707 4.689 6.676 1.00 97.94 99 SER A O 1
ATOM 805 N N . LYS A 1 100 ? -0.460 3.882 8.351 1.00 96.25 100 LYS A N 1
ATOM 806 C CA . LYS A 1 100 ? -0.662 5.015 9.262 1.00 96.25 100 LYS A CA 1
ATOM 807 C C . LYS A 1 100 ? 0.117 6.246 8.807 1.00 96.25 100 LYS A C 1
ATOM 809 O O . LYS A 1 100 ? -0.343 7.372 8.963 1.00 96.25 100 LYS A O 1
ATOM 814 N N . THR A 1 101 ? 1.312 6.031 8.268 1.00 95.56 101 THR A N 1
ATOM 815 C CA . THR A 1 101 ? 2.187 7.090 7.762 1.00 95.56 101 THR A CA 1
ATOM 816 C C . THR A 1 101 ? 2.617 6.759 6.349 1.00 95.56 101 THR A C 1
ATOM 818 O O . THR A 1 101 ? 2.877 5.596 6.056 1.00 95.56 101 THR A O 1
ATOM 821 N N . PHE A 1 102 ? 2.769 7.787 5.521 1.00 95.38 102 PHE A N 1
ATOM 822 C CA . PHE A 1 102 ? 3.397 7.705 4.212 1.00 95.38 102 PHE A CA 1
ATOM 823 C C . PHE A 1 102 ? 4.128 9.018 3.935 1.00 95.38 102 PHE A C 1
ATOM 825 O O . PHE A 1 102 ? 3.546 10.095 4.067 1.00 95.38 102 PHE A O 1
ATOM 832 N N . GLU A 1 103 ? 5.403 8.921 3.575 1.00 93.06 103 GLU A N 1
ATOM 833 C CA . GLU A 1 103 ? 6.260 10.050 3.224 1.00 93.06 103 GLU A CA 1
ATOM 834 C C . GLU A 1 103 ? 6.525 10.035 1.710 1.00 93.06 103 GLU A C 1
ATOM 836 O O . GLU A 1 103 ? 7.339 9.236 1.247 1.00 93.06 103 GLU A O 1
ATOM 841 N N . PRO A 1 104 ? 5.887 10.904 0.903 1.00 89.69 104 PRO A N 1
ATOM 842 C CA . PRO A 1 104 ? 6.013 10.847 -0.556 1.00 89.69 104 PRO A CA 1
ATOM 843 C C . PRO A 1 104 ? 7.438 11.047 -1.094 1.00 89.69 104 PRO A C 1
ATOM 845 O O . PRO A 1 104 ? 7.748 10.557 -2.178 1.00 89.69 104 PRO A O 1
ATOM 848 N N . ASP A 1 105 ? 8.299 11.771 -0.370 1.00 87.69 105 ASP A N 1
ATOM 849 C CA . ASP A 1 105 ? 9.676 12.040 -0.803 1.00 87.69 105 ASP A CA 1
ATOM 850 C C . ASP A 1 105 ? 10.599 10.822 -0.647 1.00 87.69 105 ASP A C 1
ATOM 852 O O . ASP A 1 105 ? 11.486 10.609 -1.474 1.00 87.69 105 ASP A O 1
ATOM 856 N N . THR A 1 106 ? 10.400 10.023 0.400 1.00 89.94 106 THR A N 1
ATOM 857 C CA . THR A 1 106 ? 11.241 8.858 0.722 1.00 89.94 106 THR A CA 1
ATOM 858 C C . THR A 1 106 ? 10.587 7.542 0.314 1.00 89.94 106 THR A C 1
ATOM 860 O O . THR A 1 106 ? 11.284 6.564 0.062 1.00 89.94 106 THR A O 1
ATOM 863 N N . GLY A 1 107 ? 9.256 7.517 0.228 1.00 91.06 107 GLY A N 1
ATOM 864 C CA . GLY A 1 107 ? 8.455 6.307 0.100 1.00 91.06 107 GLY A CA 1
ATOM 865 C C . GLY A 1 107 ? 8.279 5.551 1.419 1.00 91.06 107 GLY A C 1
ATOM 866 O O . GLY A 1 107 ? 7.665 4.487 1.417 1.00 91.06 107 GLY A O 1
ATOM 867 N N . ASN A 1 108 ? 8.801 6.062 2.538 1.00 95.31 108 ASN A N 1
ATOM 868 C CA . ASN A 1 108 ? 8.691 5.392 3.830 1.00 95.31 108 ASN A CA 1
ATOM 869 C C . ASN A 1 108 ? 7.230 5.317 4.273 1.00 95.31 108 ASN A C 1
ATOM 871 O O . ASN A 1 108 ? 6.495 6.308 4.197 1.00 95.31 108 ASN A O 1
ATOM 875 N N . TYR A 1 109 ? 6.828 4.170 4.808 1.00 96.25 109 TYR A N 1
ATOM 876 C CA . TYR A 1 109 ? 5.512 4.000 5.403 1.00 96.25 109 TYR A CA 1
ATOM 877 C C . TYR A 1 109 ? 5.544 3.105 6.641 1.00 96.25 109 TYR A C 1
ATOM 879 O O . TYR A 1 109 ? 6.465 2.319 6.857 1.00 96.25 109 TYR A O 1
ATOM 887 N N . THR A 1 110 ? 4.508 3.247 7.468 1.00 97.19 110 THR A N 1
ATOM 888 C CA . THR A 1 110 ? 4.240 2.341 8.592 1.00 97.19 110 THR A CA 1
ATOM 889 C C . THR A 1 110 ? 2.895 1.681 8.344 1.00 97.19 110 THR A C 1
ATOM 891 O O . THR A 1 110 ? 1.865 2.355 8.402 1.00 97.19 110 THR A O 1
ATOM 894 N N . LEU A 1 111 ? 2.896 0.384 8.049 1.00 96.19 111 LEU A N 1
ATOM 895 C CA . LEU A 1 111 ? 1.690 -0.421 7.893 1.00 96.19 111 LEU A CA 1
ATOM 896 C C . LEU A 1 111 ? 0.961 -0.522 9.232 1.00 96.19 111 LEU A C 1
ATOM 898 O O . LEU A 1 111 ? 1.581 -0.627 10.291 1.00 96.19 111 LEU A O 1
ATOM 902 N N . TRP A 1 112 ? -0.365 -0.474 9.186 1.00 95.81 112 TRP A N 1
ATOM 903 C CA . TRP A 1 112 ? -1.201 -0.600 10.376 1.00 95.81 112 TRP A CA 1
ATOM 904 C C . TRP A 1 112 ? -2.252 -1.697 10.258 1.00 95.81 112 TRP A C 1
ATOM 906 O O . TRP A 1 112 ? -2.549 -2.342 11.257 1.00 95.81 112 TRP A O 1
ATOM 916 N N . ILE A 1 113 ? -2.801 -1.919 9.062 1.00 97.12 113 ILE A N 1
ATOM 917 C CA . ILE A 1 113 ? -3.773 -2.986 8.803 1.00 97.12 113 ILE A CA 1
ATOM 918 C C . ILE A 1 113 ? -3.418 -3.633 7.468 1.00 97.12 113 ILE A C 1
ATOM 920 O O . ILE A 1 113 ? -3.475 -2.969 6.436 1.00 97.12 113 ILE A O 1
ATOM 924 N N . ASP A 1 114 ? -3.046 -4.907 7.494 1.00 96.94 114 ASP A N 1
ATOM 925 C CA . ASP A 1 114 ? -2.847 -5.726 6.297 1.00 96.94 114 ASP A CA 1
ATOM 926 C C . ASP A 1 114 ? -4.184 -6.359 5.881 1.00 96.94 114 ASP A C 1
ATOM 928 O O . ASP A 1 114 ? -5.010 -6.672 6.740 1.00 96.94 114 ASP A O 1
ATOM 932 N N . GLY A 1 115 ? -4.422 -6.512 4.582 1.00 96.44 115 GLY A N 1
ATOM 933 C CA . GLY A 1 115 ? -5.570 -7.220 4.018 1.00 96.44 115 GLY A CA 1
ATOM 934 C C . GLY A 1 115 ? -5.351 -8.723 3.849 1.00 96.44 115 GLY A C 1
ATOM 935 O O . GLY A 1 115 ? -6.299 -9.439 3.550 1.00 96.44 115 GLY A O 1
ATOM 936 N N . SER A 1 116 ? -4.144 -9.240 4.053 1.00 96.12 116 SER A N 1
ATOM 937 C CA . SER A 1 116 ? -3.858 -10.678 4.080 1.00 96.12 116 SER A CA 1
ATOM 938 C C . SER A 1 116 ? -4.522 -11.347 5.289 1.00 96.12 116 SER A C 1
ATOM 940 O O . SER A 1 116 ? -4.800 -10.701 6.302 1.00 96.12 116 SER A O 1
ATOM 942 N N . ALA A 1 117 ? -4.806 -12.649 5.209 1.00 95.00 117 ALA A N 1
ATOM 943 C CA . ALA A 1 117 ? -5.321 -13.371 6.373 1.00 95.00 117 ALA A CA 1
ATOM 944 C C . ALA A 1 117 ? -4.247 -13.421 7.473 1.00 95.00 117 ALA A C 1
ATOM 946 O O . ALA A 1 117 ? -3.078 -13.600 7.170 1.00 95.00 117 ALA A O 1
ATOM 947 N N . ILE A 1 118 ? -4.632 -13.291 8.745 1.00 93.44 118 ILE A N 1
ATOM 948 C CA . ILE A 1 118 ? -3.688 -13.141 9.876 1.00 93.44 118 ILE A CA 1
ATOM 949 C C . ILE A 1 118 ? -2.682 -14.296 10.011 1.00 93.44 118 ILE A C 1
ATOM 951 O O . ILE A 1 118 ? -1.582 -14.098 10.522 1.00 93.44 118 ILE A O 1
ATOM 955 N N . ASP A 1 119 ? -3.058 -15.493 9.569 1.00 92.12 119 ASP A N 1
ATOM 956 C CA . ASP A 1 119 ? -2.205 -16.683 9.625 1.00 92.12 119 ASP A CA 1
ATOM 957 C C . ASP A 1 119 ? -1.494 -16.971 8.284 1.00 92.12 119 ASP A C 1
ATOM 959 O O . ASP A 1 119 ? -0.855 -18.012 8.132 1.00 92.12 119 ASP A O 1
ATOM 963 N N . ASP A 1 120 ? -1.614 -16.068 7.306 1.00 92.62 120 ASP A N 1
ATOM 964 C CA . ASP A 1 120 ? -0.928 -16.144 6.015 1.00 92.62 120 ASP A CA 1
ATOM 965 C C . ASP A 1 120 ? 0.536 -15.698 6.143 1.00 92.62 120 ASP A C 1
ATOM 967 O O . ASP A 1 120 ? 0.861 -14.777 6.892 1.00 92.62 120 ASP A O 1
ATOM 971 N N . SER A 1 121 ? 1.434 -16.320 5.379 1.00 88.88 121 SER A N 1
ATOM 972 C CA . SER A 1 121 ? 2.848 -15.935 5.334 1.00 88.88 121 SER A CA 1
ATOM 973 C C . SER A 1 121 ? 3.095 -14.522 4.801 1.00 88.88 121 SER A C 1
ATOM 975 O O . SER A 1 121 ? 4.133 -13.943 5.110 1.00 88.88 121 SER A O 1
ATOM 977 N N . ALA A 1 122 ? 2.173 -13.977 4.005 1.00 88.69 122 ALA A N 1
ATOM 978 C CA . ALA A 1 122 ? 2.256 -12.620 3.477 1.00 88.69 122 ALA A CA 1
ATOM 979 C C . ALA A 1 122 ? 1.796 -11.549 4.485 1.00 88.69 122 ALA A C 1
ATOM 981 O O . ALA A 1 122 ? 2.010 -10.362 4.243 1.00 88.69 122 ALA A O 1
ATOM 982 N N . PHE A 1 123 ? 1.177 -11.942 5.606 1.00 95.06 123 PHE A N 1
ATOM 983 C CA . PHE A 1 123 ? 0.630 -11.001 6.579 1.00 95.06 123 PHE A CA 1
ATOM 984 C C . PHE A 1 123 ? 1.718 -10.242 7.343 1.00 95.06 123 PHE A C 1
ATOM 986 O O . PHE A 1 123 ? 2.596 -10.820 7.986 1.00 95.06 123 PHE A O 1
ATOM 993 N N . CYS A 1 124 ? 1.596 -8.919 7.338 1.00 95.81 124 CYS A N 1
ATOM 994 C CA . CYS A 1 124 ? 2.435 -7.994 8.076 1.00 95.81 124 CYS A CA 1
ATOM 995 C C . CYS A 1 124 ? 1.699 -7.448 9.309 1.00 95.81 124 CYS A C 1
ATOM 997 O O . CYS A 1 124 ? 0.595 -6.907 9.231 1.00 95.81 124 CYS A O 1
ATOM 999 N N . GLU A 1 125 ? 2.345 -7.536 10.472 1.00 96.50 125 GLU A N 1
ATOM 1000 C CA . GLU A 1 125 ? 1.764 -7.064 11.730 1.00 96.50 125 GLU A CA 1
ATOM 1001 C C . GLU A 1 125 ? 1.673 -5.523 11.809 1.00 96.50 125 GLU A C 1
ATOM 1003 O O . GLU A 1 125 ? 2.489 -4.809 11.208 1.00 96.50 125 GLU A O 1
ATOM 1008 N N . PRO A 1 126 ? 0.732 -4.967 12.604 1.00 97.00 126 PRO A N 1
ATOM 1009 C CA . PRO A 1 126 ? 0.635 -3.524 12.811 1.00 97.00 126 PRO A CA 1
ATOM 1010 C C . PRO A 1 126 ? 1.938 -2.923 13.345 1.00 97.00 126 PRO A C 1
ATOM 1012 O O . PRO A 1 126 ? 2.481 -3.362 14.359 1.00 97.00 126 PRO A O 1
ATOM 1015 N N . GLY A 1 127 ? 2.411 -1.863 12.693 1.00 95.50 127 GLY A N 1
ATOM 1016 C CA . GLY A 1 127 ? 3.678 -1.208 13.007 1.00 95.50 127 GLY A CA 1
ATOM 1017 C C . GLY A 1 127 ? 4.852 -1.663 12.141 1.00 95.50 127 GLY A C 1
ATOM 1018 O O . GLY A 1 127 ? 5.937 -1.094 12.289 1.00 95.50 127 GLY A O 1
ATOM 1019 N N . TYR A 1 128 ? 4.651 -2.623 11.231 1.00 96.06 128 TYR A N 1
ATOM 1020 C CA . TYR A 1 128 ? 5.630 -2.964 10.201 1.00 96.06 128 TYR A CA 1
ATOM 1021 C C . TYR A 1 128 ? 6.015 -1.721 9.384 1.00 96.06 128 TYR A C 1
ATOM 1023 O O . TYR A 1 128 ? 5.166 -0.897 9.037 1.00 96.06 128 TYR A O 1
ATOM 1031 N N . LYS A 1 129 ? 7.309 -1.563 9.105 1.00 96.75 129 LYS A N 1
ATOM 1032 C CA . LYS A 1 129 ? 7.859 -0.411 8.384 1.00 96.75 129 LYS A CA 1
ATOM 1033 C C . LYS A 1 129 ? 8.573 -0.883 7.140 1.00 96.75 129 LYS A C 1
ATOM 1035 O O . LYS A 1 129 ? 9.386 -1.799 7.224 1.00 96.75 129 LYS A O 1
ATOM 1040 N N . ASP A 1 130 ? 8.323 -0.192 6.041 1.00 95.06 130 ASP A N 1
ATOM 1041 C CA . ASP A 1 130 ? 8.982 -0.457 4.769 1.00 95.06 130 ASP A CA 1
ATOM 1042 C C . ASP A 1 130 ? 8.964 0.799 3.884 1.00 95.06 130 ASP A C 1
ATOM 1044 O O . ASP A 1 130 ? 8.543 1.884 4.307 1.00 95.06 130 ASP A O 1
ATOM 1048 N N . VAL A 1 131 ? 9.484 0.669 2.667 1.00 93.62 131 VAL A N 1
ATOM 1049 C CA . VAL A 1 131 ? 9.690 1.750 1.715 1.00 93.62 131 VAL A CA 1
ATOM 1050 C C . VAL A 1 131 ? 9.122 1.354 0.359 1.00 93.62 131 VAL A C 1
ATOM 1052 O O . VAL A 1 131 ? 9.646 0.472 -0.323 1.00 93.62 131 VAL A O 1
ATOM 1055 N N . VAL A 1 132 ? 8.096 2.073 -0.099 1.00 90.12 132 VAL A N 1
ATOM 1056 C CA . VAL A 1 132 ? 7.643 1.934 -1.484 1.00 90.12 132 VAL A CA 1
ATOM 1057 C C . VAL A 1 132 ? 8.627 2.604 -2.440 1.00 90.12 132 VAL A C 1
ATOM 1059 O O . VAL A 1 132 ? 9.099 3.724 -2.235 1.00 90.12 132 VAL A O 1
ATOM 1062 N N . LYS A 1 133 ? 8.958 1.915 -3.531 1.00 82.69 133 LYS A N 1
ATOM 1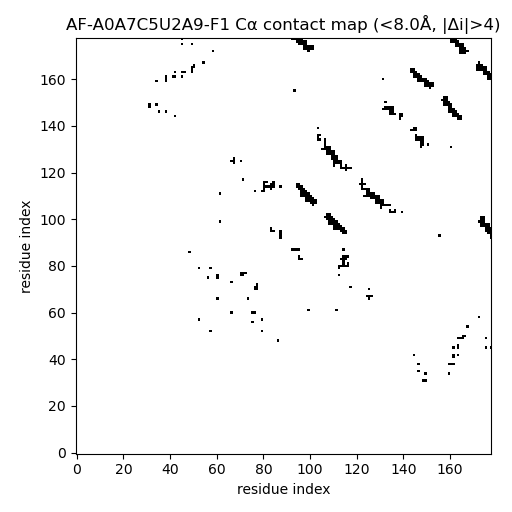063 C CA . LYS A 1 133 ? 9.996 2.374 -4.458 1.00 82.69 133 LYS A CA 1
ATOM 1064 C C . LYS A 1 133 ? 9.463 3.468 -5.389 1.00 82.69 133 LYS A C 1
ATOM 1066 O O . LYS A 1 133 ? 8.536 3.237 -6.152 1.00 82.69 133 LYS A O 1
ATOM 1071 N N . LYS A 1 134 ? 10.155 4.615 -5.434 1.00 79.62 134 LYS A N 1
ATOM 1072 C CA . LYS A 1 134 ? 10.062 5.633 -6.507 1.00 79.62 134 LYS A CA 1
ATOM 1073 C C . LYS A 1 134 ? 8.628 6.132 -6.769 1.00 79.62 134 LYS A C 1
ATOM 1075 O O . LYS A 1 134 ? 8.041 5.841 -7.808 1.00 79.62 134 LYS A O 1
ATOM 1080 N N . VAL A 1 135 ? 8.107 6.917 -5.834 1.00 87.12 135 VAL A N 1
ATOM 1081 C CA . VAL A 1 135 ? 6.774 7.539 -5.878 1.00 87.12 135 VAL A CA 1
ATOM 1082 C C . VAL A 1 135 ? 6.758 8.783 -6.778 1.00 87.12 135 VAL A C 1
ATOM 1084 O O . VAL A 1 135 ? 7.703 9.575 -6.771 1.00 87.12 135 VAL A O 1
ATOM 1087 N N . ASN A 1 136 ? 5.662 9.012 -7.510 1.00 84.81 136 ASN A N 1
ATOM 1088 C CA . ASN A 1 136 ? 5.424 10.290 -8.188 1.00 84.81 136 ASN A CA 1
ATOM 1089 C C . ASN A 1 136 ? 4.786 11.320 -7.233 1.00 84.81 136 ASN A C 1
ATOM 1091 O O . ASN A 1 136 ? 3.562 11.429 -7.123 1.00 84.81 136 ASN A O 1
ATOM 1095 N N . LYS A 1 137 ? 5.612 12.097 -6.528 1.00 85.12 137 LYS A N 1
ATOM 1096 C CA . LYS A 1 137 ? 5.125 13.074 -5.539 1.00 85.12 137 LYS A CA 1
ATOM 1097 C C . LYS A 1 137 ? 4.272 14.204 -6.123 1.00 85.12 137 LYS A C 1
ATOM 1099 O O . LYS A 1 137 ? 3.348 14.664 -5.460 1.00 85.12 137 LYS A O 1
ATOM 1104 N N . ASN A 1 138 ? 4.547 14.633 -7.355 1.00 86.88 138 ASN A N 1
ATOM 1105 C CA . ASN A 1 138 ? 3.791 15.717 -7.988 1.00 86.88 138 ASN A CA 1
ATOM 1106 C C . ASN A 1 138 ? 2.344 15.281 -8.216 1.00 86.88 138 ASN A C 1
ATOM 1108 O O . ASN A 1 138 ? 1.416 16.023 -7.908 1.00 86.88 138 ASN A O 1
ATOM 1112 N N . LEU A 1 139 ? 2.156 14.028 -8.639 1.00 88.38 139 LEU A N 1
ATOM 1113 C CA . LEU A 1 139 ? 0.830 13.443 -8.791 1.00 88.38 139 LEU A CA 1
ATOM 1114 C C . LEU A 1 139 ? 0.057 13.431 -7.463 1.00 88.38 139 LEU A C 1
ATOM 1116 O O . LEU A 1 139 ? -1.125 13.774 -7.443 1.00 88.38 139 LEU A O 1
ATOM 1120 N N . PHE A 1 140 ? 0.743 13.125 -6.354 1.00 88.56 140 PHE A N 1
ATOM 1121 C CA . PHE A 1 140 ? 0.142 13.157 -5.020 1.00 88.56 140 PHE A CA 1
ATOM 1122 C C . PHE A 1 140 ? -0.407 14.544 -4.671 1.00 88.56 140 PHE A C 1
ATOM 1124 O O . PHE A 1 140 ? -1.555 14.662 -4.246 1.00 88.56 140 PHE A O 1
ATOM 1131 N N . ILE A 1 141 ? 0.393 15.587 -4.902 1.00 86.25 141 ILE A N 1
ATOM 1132 C CA . ILE A 1 141 ? 0.032 16.980 -4.609 1.00 86.25 141 ILE A CA 1
ATOM 1133 C C . ILE A 1 141 ? -1.119 17.453 -5.508 1.00 86.25 141 ILE A C 1
ATOM 1135 O O . ILE A 1 141 ? -2.058 18.083 -5.031 1.00 86.25 141 ILE A O 1
ATOM 1139 N N . GLU A 1 142 ? -1.066 17.144 -6.802 1.00 89.94 142 GLU A N 1
ATOM 1140 C CA . GLU A 1 142 ? -2.014 17.669 -7.791 1.00 89.94 142 GLU A CA 1
ATOM 1141 C C . GLU A 1 142 ? -3.359 16.935 -7.804 1.00 89.94 142 GLU A C 1
ATOM 1143 O O . GLU A 1 142 ? -4.393 17.534 -8.106 1.00 89.94 142 GLU A O 1
ATOM 1148 N N . LYS A 1 143 ? -3.355 15.624 -7.540 1.00 91.31 143 LYS A N 1
ATOM 1149 C CA . LYS A 1 143 ? -4.532 14.759 -7.727 1.00 91.31 143 LYS A CA 1
ATOM 1150 C C . LYS A 1 143 ? -5.034 14.101 -6.444 1.00 91.31 143 LYS A C 1
ATOM 1152 O O . LYS A 1 143 ? -6.091 13.459 -6.467 1.00 91.31 143 LYS A O 1
ATOM 1157 N N . GLY A 1 144 ? -4.298 14.237 -5.340 1.00 90.88 144 GLY A N 1
ATOM 1158 C CA . GLY A 1 144 ? -4.626 13.594 -4.070 1.00 90.88 144 GLY A CA 1
ATOM 1159 C C . GLY A 1 144 ? -4.494 12.070 -4.114 1.00 90.88 144 GLY A C 1
ATOM 1160 O O . GLY A 1 144 ? -5.181 11.386 -3.367 1.00 90.88 144 GLY A O 1
ATOM 1161 N N . TYR A 1 145 ? -3.685 11.526 -5.024 1.00 94.31 145 TYR A N 1
ATOM 1162 C CA . TYR A 1 145 ? -3.283 10.118 -5.074 1.00 94.31 145 TYR A CA 1
ATOM 1163 C C . TYR A 1 145 ? -1.943 10.008 -5.799 1.00 94.31 145 TYR A C 1
ATOM 1165 O O . TYR A 1 145 ? -1.554 10.912 -6.532 1.00 94.31 145 TYR A O 1
ATOM 1173 N N . THR A 1 146 ? -1.235 8.901 -5.632 1.00 94.94 146 THR A N 1
ATOM 1174 C CA . THR A 1 146 ? -0.014 8.632 -6.396 1.00 94.94 146 THR A CA 1
ATOM 1175 C C . THR A 1 146 ? 0.134 7.148 -6.677 1.00 94.94 146 THR A C 1
ATOM 1177 O O . THR A 1 146 ? -0.689 6.345 -6.247 1.00 94.94 146 THR A O 1
ATOM 1180 N N . PHE A 1 147 ? 1.169 6.791 -7.418 1.00 93.25 147 PHE A N 1
ATOM 1181 C CA . PHE A 1 147 ? 1.597 5.420 -7.587 1.00 93.25 147 PHE A CA 1
ATOM 1182 C C . PHE A 1 147 ? 3.121 5.339 -7.680 1.00 93.25 147 PHE A C 1
ATOM 1184 O O . PHE A 1 147 ? 3.814 6.337 -7.926 1.00 93.25 147 PHE A O 1
ATOM 1191 N N . THR A 1 148 ? 3.648 4.148 -7.425 1.00 91.75 148 THR A N 1
ATOM 1192 C CA . THR A 1 148 ? 5.065 3.829 -7.607 1.00 91.75 148 THR A CA 1
ATOM 1193 C C . THR A 1 148 ? 5.396 3.656 -9.086 1.00 91.75 148 THR A C 1
ATOM 1195 O O . THR A 1 148 ? 4.516 3.479 -9.922 1.00 91.75 148 THR A O 1
ATOM 1198 N N . LYS A 1 149 ? 6.683 3.678 -9.438 1.00 87.38 149 LYS A N 1
ATOM 1199 C CA . LYS A 1 149 ? 7.117 3.047 -10.695 1.00 87.38 149 LYS A CA 1
ATOM 1200 C C . LYS A 1 149 ? 6.947 1.537 -10.595 1.00 87.38 149 LYS A C 1
ATOM 1202 O O . LYS A 1 149 ? 6.996 0.993 -9.492 1.00 87.38 149 LYS A O 1
ATOM 1207 N N . THR A 1 150 ? 6.857 0.854 -11.736 1.00 89.31 150 THR A N 1
ATOM 1208 C CA . THR A 1 150 ? 6.821 -0.609 -11.719 1.00 89.31 150 THR A CA 1
ATOM 1209 C C . THR A 1 150 ? 8.061 -1.168 -11.026 1.00 89.31 150 THR A C 1
ATOM 1211 O O . THR A 1 150 ? 9.183 -0.706 -11.280 1.00 89.31 150 THR A O 1
ATOM 1214 N N . TYR A 1 151 ? 7.880 -2.176 -10.185 1.00 87.94 151 TYR A N 1
ATOM 1215 C CA . TYR A 1 151 ? 8.956 -2.865 -9.489 1.00 87.94 151 TYR A CA 1
ATOM 1216 C C . TYR A 1 151 ? 8.793 -4.377 -9.604 1.00 87.94 151 TYR A C 1
ATOM 1218 O O . TYR A 1 151 ? 7.697 -4.890 -9.804 1.00 87.94 151 TYR A O 1
ATOM 1226 N N . SER A 1 152 ? 9.916 -5.084 -9.496 1.00 89.44 152 SER A N 1
ATOM 1227 C CA . SER A 1 152 ? 9.923 -6.541 -9.450 1.00 89.44 152 SER A CA 1
ATOM 1228 C C . SER A 1 152 ? 9.648 -7.017 -8.031 1.00 89.44 152 SER A C 1
ATOM 1230 O O . SER A 1 152 ? 10.367 -6.651 -7.097 1.00 89.44 152 SER A O 1
ATOM 1232 N N . ASP A 1 153 ? 8.627 -7.842 -7.923 1.00 90.06 153 ASP A N 1
ATOM 1233 C CA . ASP A 1 153 ? 8.250 -8.654 -6.789 1.00 90.06 153 ASP A CA 1
ATOM 1234 C C . ASP A 1 153 ? 8.672 -10.119 -7.044 1.00 90.06 153 ASP A C 1
ATOM 1236 O O . ASP A 1 153 ? 8.473 -10.622 -8.158 1.00 90.06 153 ASP A O 1
ATOM 1240 N N . PRO A 1 154 ? 9.298 -10.807 -6.070 1.00 88.00 154 PRO A N 1
ATOM 1241 C CA . PRO A 1 154 ? 9.769 -12.180 -6.255 1.00 88.00 154 PRO A CA 1
ATOM 1242 C C . PRO A 1 154 ? 8.661 -13.209 -6.502 1.00 88.00 154 PRO A C 1
ATOM 1244 O O . PRO A 1 154 ? 8.927 -14.227 -7.139 1.00 88.00 154 PRO A O 1
ATOM 1247 N N . GLU A 1 155 ? 7.458 -12.972 -5.984 1.00 89.25 155 GLU A N 1
ATOM 1248 C CA . GLU A 1 155 ? 6.344 -13.919 -6.023 1.00 89.25 155 GLU A CA 1
ATOM 1249 C C . GLU A 1 155 ? 5.398 -13.610 -7.188 1.00 89.25 155 GLU A C 1
ATOM 1251 O O . GLU A 1 155 ? 5.024 -14.504 -7.949 1.00 89.25 155 GLU A O 1
ATOM 1256 N N . TRP A 1 156 ? 5.067 -12.332 -7.379 1.00 89.94 156 TRP A N 1
ATOM 1257 C CA . TRP A 1 156 ? 4.012 -11.903 -8.303 1.00 89.94 156 TRP A CA 1
ATOM 1258 C C . TRP A 1 156 ? 4.524 -11.258 -9.593 1.00 89.94 156 TRP A C 1
ATOM 1260 O O . TRP A 1 156 ? 3.737 -10.892 -10.468 1.00 89.94 156 TRP A O 1
ATOM 1270 N N . GLY A 1 157 ? 5.842 -11.130 -9.756 1.00 90.19 157 GLY A N 1
ATOM 1271 C CA . GLY A 1 157 ? 6.442 -10.571 -10.961 1.00 90.19 157 GLY A CA 1
ATOM 1272 C C . GLY A 1 157 ? 6.468 -9.047 -10.940 1.00 90.19 157 GLY A C 1
ATOM 1273 O O . GLY A 1 157 ? 7.052 -8.451 -10.050 1.00 90.19 157 GLY A O 1
ATOM 1274 N N . THR A 1 158 ? 5.946 -8.372 -11.965 1.00 90.00 158 THR A N 1
ATOM 1275 C CA . THR A 1 158 ? 6.021 -6.898 -12.027 1.00 90.00 158 THR A CA 1
ATOM 1276 C C . THR A 1 158 ? 4.761 -6.256 -11.470 1.00 90.00 158 THR A C 1
ATOM 1278 O O . THR A 1 158 ? 3.674 -6.490 -11.990 1.00 90.00 158 THR A O 1
ATOM 1281 N N . LEU A 1 159 ? 4.929 -5.426 -10.441 1.00 91.06 159 LEU A N 1
ATOM 1282 C CA . LEU A 1 159 ? 3.849 -4.756 -9.724 1.00 91.06 159 LEU A CA 1
ATOM 1283 C C . LEU A 1 159 ? 3.998 -3.234 -9.768 1.00 91.06 159 LEU A C 1
ATOM 1285 O O . LEU A 1 159 ? 5.081 -2.698 -10.003 1.00 91.06 159 LEU A O 1
ATOM 1289 N N . MET A 1 160 ? 2.893 -2.544 -9.504 1.00 92.81 160 MET A N 1
ATOM 1290 C CA . MET A 1 160 ? 2.818 -1.110 -9.246 1.00 92.81 160 MET A CA 1
ATOM 1291 C C . MET A 1 160 ? 1.854 -0.906 -8.081 1.00 92.81 160 MET A C 1
ATOM 1293 O O . MET A 1 160 ? 0.819 -1.558 -8.038 1.00 92.81 160 MET A O 1
ATOM 1297 N N . THR A 1 161 ? 2.191 0.004 -7.173 1.00 94.75 161 THR A N 1
ATOM 1298 C CA . THR A 1 161 ? 1.373 0.311 -5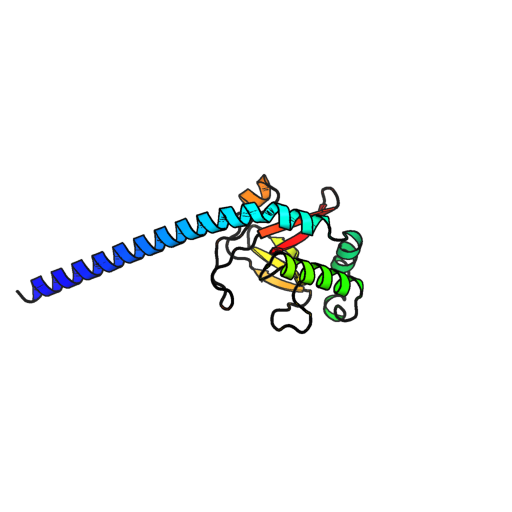.999 1.00 94.75 161 THR A CA 1
ATOM 1299 C C . THR A 1 161 ? 0.666 1.631 -6.217 1.00 94.75 161 THR A C 1
ATOM 1301 O O . THR A 1 161 ? 1.330 2.628 -6.500 1.00 94.75 161 THR A O 1
ATOM 1304 N N . VAL A 1 162 ? -0.645 1.669 -6.032 1.00 96.25 162 VAL A N 1
ATOM 1305 C CA . VAL A 1 162 ? -1.455 2.885 -5.994 1.00 96.25 162 VAL A CA 1
ATOM 1306 C C . VAL A 1 162 ? -1.690 3.285 -4.544 1.00 96.25 162 VAL A C 1
ATOM 1308 O O . VAL A 1 162 ? -1.974 2.457 -3.686 1.00 96.25 162 VAL A O 1
ATOM 1311 N N . ILE A 1 163 ? -1.568 4.580 -4.266 1.00 97.06 163 ILE A N 1
ATOM 1312 C CA . ILE A 1 163 ? -1.598 5.142 -2.918 1.00 97.06 163 ILE A CA 1
ATOM 1313 C C . ILE A 1 163 ? -2.645 6.249 -2.880 1.00 97.06 163 ILE A C 1
ATOM 1315 O O . ILE A 1 163 ? -2.535 7.256 -3.587 1.00 97.06 163 ILE A O 1
ATOM 1319 N N . VAL A 1 164 ? -3.654 6.070 -2.030 1.00 97.31 164 VAL A N 1
ATOM 1320 C CA . VAL A 1 164 ? -4.783 6.993 -1.869 1.00 97.31 164 VAL A CA 1
ATOM 1321 C C . VAL A 1 164 ? -4.925 7.372 -0.390 1.00 97.31 164 VAL A C 1
ATOM 1323 O O . VAL A 1 164 ? -4.940 6.486 0.463 1.00 97.31 164 VAL A O 1
ATOM 1326 N N . PRO A 1 165 ? -5.044 8.664 -0.041 1.00 97.00 165 PRO A N 1
ATOM 1327 C CA . PRO A 1 165 ? -5.286 9.080 1.333 1.00 97.00 165 PRO A CA 1
ATOM 1328 C C . PRO A 1 165 ? -6.706 8.701 1.772 1.00 97.00 165 PRO A C 1
ATOM 1330 O O . PRO A 1 165 ? -7.678 8.924 1.053 1.00 97.00 165 PRO A O 1
ATOM 1333 N N . ILE A 1 166 ? -6.829 8.189 2.992 1.00 97.81 166 ILE A N 1
ATOM 1334 C CA . ILE A 1 166 ? -8.107 8.012 3.682 1.00 97.81 166 ILE A CA 1
ATOM 1335 C C . ILE A 1 166 ? -8.367 9.297 4.466 1.00 97.81 166 ILE A C 1
ATOM 1337 O O . ILE A 1 166 ? -7.628 9.623 5.399 1.00 97.81 166 ILE A O 1
ATOM 1341 N N . GLN A 1 167 ? -9.388 10.052 4.061 1.00 94.19 167 GLN A N 1
ATOM 1342 C CA . GLN A 1 167 ? -9.659 11.389 4.589 1.00 94.19 167 GLN A CA 1
ATOM 1343 C C . GLN A 1 167 ? -10.892 11.429 5.494 1.00 94.19 167 GLN A C 1
ATOM 1345 O O . GLN A 1 167 ? -11.947 10.875 5.171 1.00 94.19 167 GLN A O 1
ATOM 1350 N N . AS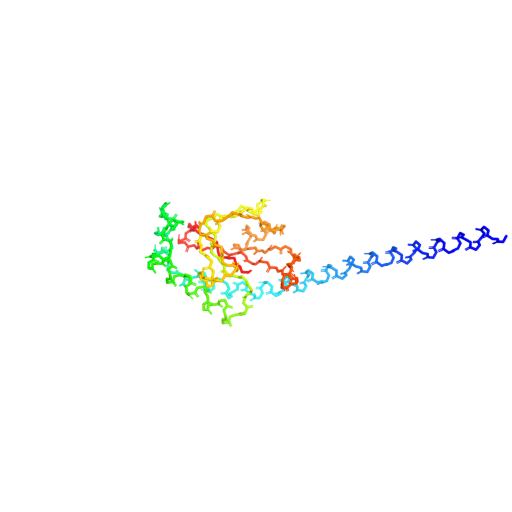P A 1 168 ? -10.770 12.167 6.593 1.00 92.31 168 ASP A N 1
ATOM 1351 C CA . ASP A 1 168 ? -11.875 12.617 7.434 1.00 92.31 168 ASP A CA 1
ATOM 1352 C C . ASP A 1 168 ? -11.974 14.146 7.348 1.00 92.31 168 ASP A C 1
ATOM 1354 O O . ASP A 1 168 ? -11.141 14.892 7.874 1.00 92.31 168 ASP A O 1
ATOM 1358 N N . GLY A 1 169 ? -12.928 14.620 6.544 1.00 89.31 169 GLY A N 1
ATOM 1359 C CA . GLY A 1 169 ? -12.951 16.002 6.073 1.00 89.31 169 GLY A CA 1
ATOM 1360 C C .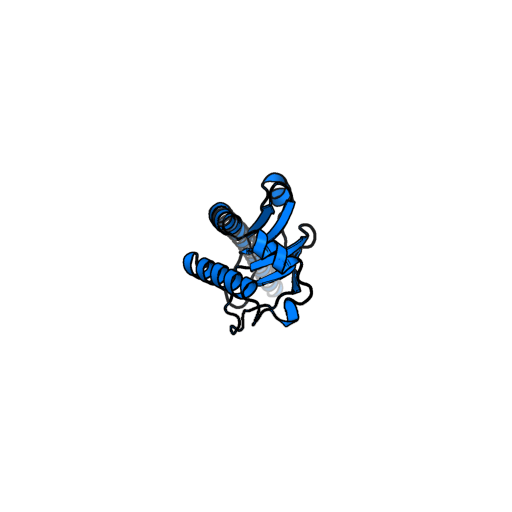 GLY A 1 169 ? -11.671 16.352 5.306 1.00 89.31 169 GLY A C 1
ATOM 1361 O O . GLY A 1 169 ? -11.329 15.703 4.322 1.00 89.31 169 GLY A O 1
ATOM 1362 N N . GLN A 1 170 ? -10.956 17.385 5.760 1.00 87.25 170 GLN A N 1
ATOM 1363 C CA . GLN A 1 170 ? -9.678 17.814 5.171 1.00 87.25 170 GLN A CA 1
ATOM 1364 C C . GLN A 1 170 ? -8.456 17.099 5.771 1.00 87.25 170 GLN A C 1
ATOM 1366 O O . GLN A 1 170 ? -7.337 17.286 5.294 1.00 87.25 170 GLN A O 1
ATOM 1371 N N . LYS A 1 171 ? -8.640 16.298 6.826 1.00 91.81 171 LYS A N 1
ATOM 1372 C CA . LYS A 1 171 ? -7.548 15.623 7.526 1.00 91.81 171 LYS A CA 1
ATOM 1373 C C . LYS A 1 171 ? -7.311 14.245 6.918 1.00 91.81 171 LYS A C 1
ATOM 1375 O O . LYS A 1 171 ? -8.206 13.405 6.904 1.00 91.81 171 LYS A O 1
ATOM 1380 N N . THR A 1 172 ? -6.084 13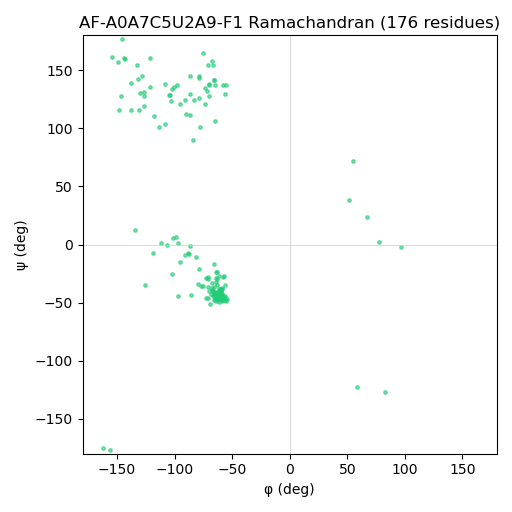.975 6.487 1.00 95.12 172 THR A N 1
ATOM 1381 C CA . THR A 1 172 ? -5.657 12.610 6.154 1.00 95.12 172 THR A CA 1
ATOM 1382 C C . THR A 1 172 ? -5.462 11.812 7.442 1.00 95.12 172 THR A C 1
ATOM 1384 O O . THR A 1 172 ? -4.667 12.203 8.298 1.00 95.12 172 THR A O 1
ATOM 1387 N N . LEU A 1 173 ? -6.194 10.708 7.591 1.00 96.56 173 LEU A N 1
ATOM 1388 C CA . LEU A 1 173 ? -6.059 9.785 8.721 1.00 96.56 173 LEU A CA 1
ATOM 1389 C C . LEU A 1 173 ? -4.958 8.750 8.479 1.00 96.56 173 LEU A C 1
ATOM 1391 O O . LEU A 1 173 ? -4.179 8.452 9.380 1.00 96.56 173 LEU A O 1
ATOM 1395 N N . ALA A 1 174 ? -4.926 8.199 7.268 1.00 97.88 174 ALA A N 1
ATOM 1396 C CA . ALA A 1 174 ? -4.066 7.098 6.849 1.00 97.88 174 ALA A CA 1
ATOM 1397 C C . ALA A 1 174 ? -4.003 7.054 5.313 1.00 97.88 174 ALA A C 1
ATOM 1399 O O . ALA A 1 174 ? -4.579 7.912 4.640 1.00 97.88 174 ALA A O 1
ATOM 1400 N N . TYR A 1 175 ? -3.341 6.045 4.754 1.00 98.06 175 TYR A N 1
ATOM 1401 C CA . TYR A 1 175 ? -3.248 5.827 3.314 1.00 98.06 175 TYR A CA 1
ATOM 1402 C C . TYR A 1 175 ? -3.614 4.385 2.986 1.00 98.06 175 TYR A C 1
ATOM 1404 O O . TYR A 1 175 ? -3.096 3.460 3.605 1.00 98.06 175 TYR A O 1
ATOM 1412 N N . LEU A 1 176 ? -4.500 4.199 2.014 1.00 98.38 176 LEU A N 1
ATOM 1413 C CA . LEU A 1 176 ? -4.780 2.902 1.417 1.00 98.38 176 LEU A CA 1
ATOM 1414 C C . LEU A 1 176 ? -3.781 2.663 0.284 1.00 98.38 176 LEU A C 1
ATOM 1416 O O . LEU A 1 176 ? -3.591 3.534 -0.570 1.00 98.38 176 LEU A O 1
ATOM 1420 N N . MET A 1 177 ? -3.139 1.501 0.304 1.00 97.31 177 MET A N 1
ATOM 1421 C CA . MET A 1 177 ? -2.096 1.101 -0.634 1.00 97.31 177 MET A CA 1
ATOM 1422 C C . MET A 1 177 ? -2.481 -0.248 -1.238 1.00 97.31 177 MET A C 1
ATOM 1424 O O . MET A 1 177 ? -2.822 -1.166 -0.489 1.00 97.31 177 MET A O 1
ATOM 1428 N N . ALA A 1 178 ? -2.472 -0.339 -2.567 1.00 95.44 178 ALA A N 1
ATOM 1429 C CA . ALA A 1 178 ? -2.846 -1.532 -3.329 1.00 95.44 178 ALA A CA 1
ATOM 1430 C C . ALA A 1 178 ? -1.869 -1.766 -4.479 1.00 95.44 178 ALA A C 1
ATOM 1432 O O . ALA A 1 178 ? -1.504 -0.745 -5.105 1.00 95.44 178 ALA A O 1
#

Solvent-accessible surface area (backbone atoms only — not comparable to full-atom values): 9711 Å² total; per-residue (Å²): 111,72,70,57,56,51,50,51,52,52,51,54,51,50,50,53,50,51,54,50,53,52,49,53,51,51,51,54,51,52,50,41,55,55,49,49,54,52,48,61,67,44,45,65,57,53,50,50,54,43,69,70,48,62,62,66,59,49,51,53,55,76,69,40,87,58,39,65,80,41,44,94,78,33,67,67,50,50,51,52,24,49,53,35,31,52,50,22,64,75,70,66,46,91,49,34,34,35,22,60,44,77,40,58,92,74,22,39,32,29,37,51,42,37,15,50,55,88,88,41,92,84,41,57,59,42,68,42,71,53,64,51,60,66,49,44,48,67,45,30,74,77,70,62,31,35,40,36,50,68,42,83,42,97,87,80,40,78,46,62,42,39,39,36,63,26,62,61,85,92,43,71,66,30,32,40,37,59

Sequence (178 aa):
MKSLKLRTIVYTLAIVVVVSLIGIFFFNNELNGAFEVVAQQSVPIIKDIANNIDKEKLSNLLNNSRLSSNYKSNSEFLELNKFLNDKMKIFDFKYLYISKTFEPDTGNYTLWIDGSAIDDSAFCEPGYKDVVKKVNKNLFIEKGYTFTKTYSDPEWGTLMTVIVPIQDGQKTLAYLMA

Radius of gyration: 21.53 Å; Cα contacts (8 Å, |Δi|>4): 254; chains: 1; bounding box: 60×34×63 Å

Nearest PDB structures (foldseek):
  3oov-assembly3_B  TM=4.852E-01  e=8.705E-03  Geobacter sulfurreducens PCA
  3ci6-assembly1_A  TM=4.764E-01  e=1.706E-02  Acinetobacter baylyi ADP1
  3oov-assembly2_A  TM=4.775E-01  e=3.554E-02  Geobacter sulfurreducens PCA
  5tjj-assembly1_B  TM=5.168E-01  e=1.365E-01  Alicyclobacillus acidocaldarius subsp. acidocaldarius DSM 446
  7qep-assembly1_O3  TM=2.391E-01  e=9.663E-01  Encephalitozoon cuniculi GB-M1

Secondary structure (DSSP, 8-state):
-HHHHHHHHHHHHHHHHHHHHHHHHHHHHHHHHHHHHHHHHHHHHHHHHHHTS-HHHHHHHHH-TTHHHHGGG-HHHHHHHHHHHHHHHHHT-S--EEEEEE-TTT-EEEEEEESS-TTSTT---TT-EEE-SSB-HHHHHHHS-EEBPPEEETTTEEE--EEEEEEETTEEEEEEE-

Foldseek 3Di:
DVVVVVVVVVVVVVVVVVVVVVVVVVVLVVVQVVVVVVLVVCVVVLVVLLAPDPPVLLLVQLPPPCCLVCLVPDPSLVVVLCSLLVSCVVVVPPWKFKWQDADQVFQKTFTAHTNDDPPDPPDDGGRDIDGAAAKDVVCCVPPVKIKHGWDQDPPPGTDMKIWHFNDDVPDGRIIIID